Protein AF-A0A928FCS1-F1 (afdb_monomer)

Structure (mmCIF, N/CA/C/O backbone):
data_AF-A0A928FCS1-F1
#
_entry.id   AF-A0A928FCS1-F1
#
loop_
_atom_site.group_PDB
_atom_site.id
_atom_site.type_symbol
_atom_site.label_atom_id
_atom_site.label_alt_id
_atom_site.label_comp_id
_atom_site.label_asym_id
_atom_site.label_entity_id
_atom_site.label_seq_id
_atom_site.pdbx_PDB_ins_code
_atom_site.Cartn_x
_atom_site.Cartn_y
_atom_site.Cartn_z
_atom_site.occupancy
_atom_site.B_iso_or_equiv
_atom_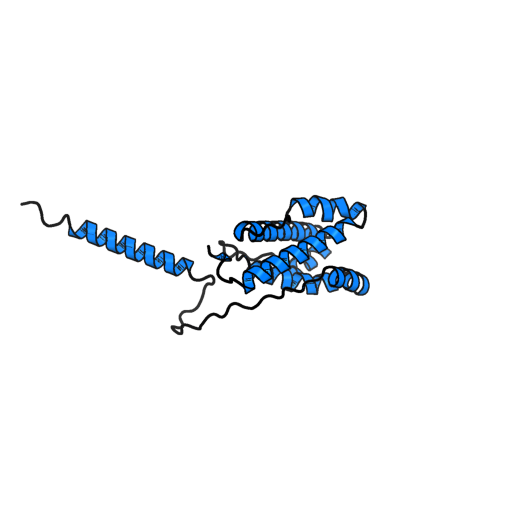site.auth_seq_id
_atom_site.auth_comp_id
_atom_site.auth_asym_id
_atom_site.auth_atom_id
_atom_site.pdbx_PDB_model_num
ATOM 1 N N . MET A 1 1 ? -21.387 24.344 64.680 1.00 37.44 1 MET A N 1
ATOM 2 C CA . MET A 1 1 ? -21.816 24.768 63.330 1.00 37.44 1 MET A CA 1
ATOM 3 C C . MET A 1 1 ? -20.944 24.053 62.311 1.00 37.44 1 MET A C 1
ATOM 5 O O . MET A 1 1 ? -19.830 24.485 62.070 1.00 37.44 1 MET A O 1
ATOM 9 N N . GLY A 1 2 ? -21.383 22.916 61.787 1.00 43.28 2 GLY A N 1
ATOM 10 C CA . GLY A 1 2 ? -20.610 22.167 60.799 1.00 43.28 2 GLY A CA 1
ATOM 11 C C . GLY A 1 2 ? -21.437 20.994 60.310 1.00 43.28 2 GLY A C 1
ATOM 12 O O . GLY A 1 2 ? -21.792 20.142 61.113 1.00 43.28 2 GLY A O 1
ATOM 13 N N . GLY A 1 3 ? -21.797 20.994 59.028 1.00 44.12 3 GLY A N 1
ATOM 14 C CA . GLY A 1 3 ? -22.526 19.875 58.428 1.00 44.12 3 GLY A CA 1
ATOM 15 C C . GLY A 1 3 ? -23.643 20.267 57.467 1.00 44.12 3 GLY A C 1
ATOM 16 O O . GLY A 1 3 ? -24.747 19.766 57.614 1.00 44.12 3 GLY A O 1
ATOM 17 N N . LEU A 1 4 ? -23.387 21.151 56.494 1.00 41.97 4 LEU A N 1
ATOM 18 C CA . LEU A 1 4 ? -24.344 21.351 55.391 1.00 41.97 4 LEU A CA 1
ATOM 19 C C . LEU A 1 4 ? -23.734 21.638 54.006 1.00 41.97 4 LEU A C 1
ATOM 21 O O . LEU A 1 4 ? -24.484 21.795 53.052 1.00 41.97 4 LEU A O 1
ATOM 25 N N . TYR A 1 5 ? -22.402 21.630 53.846 1.00 45.56 5 TYR A N 1
ATOM 26 C CA . TYR A 1 5 ? -21.758 21.954 52.558 1.00 45.56 5 TYR A CA 1
ATOM 27 C C . TYR A 1 5 ? -20.998 20.793 51.884 1.00 45.56 5 TYR A C 1
ATOM 29 O O . TYR A 1 5 ? -20.615 20.923 50.725 1.00 45.56 5 TYR A O 1
ATOM 37 N N . SER A 1 6 ? -20.815 1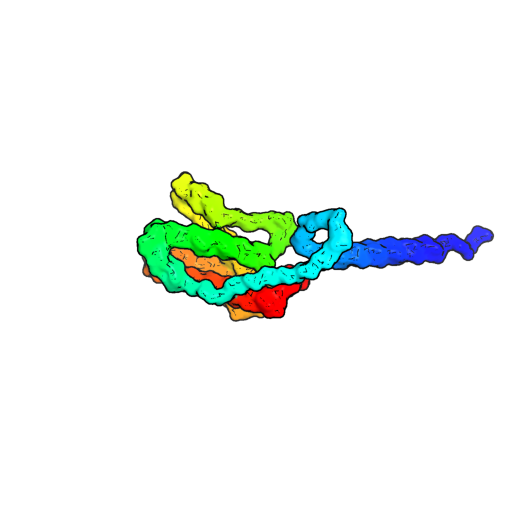9.639 52.543 1.00 48.81 6 SER A N 1
ATOM 38 C CA . SER A 1 6 ? -20.010 18.537 51.972 1.00 48.81 6 SER A CA 1
ATOM 39 C C . SER A 1 6 ? -20.723 17.692 50.909 1.00 48.81 6 SER A C 1
ATOM 41 O O . SER A 1 6 ? -20.045 17.062 50.107 1.00 48.81 6 SER A O 1
ATOM 43 N N . GLY A 1 7 ? -22.061 17.671 50.863 1.00 53.16 7 GLY A N 1
ATOM 44 C CA . GLY A 1 7 ? -22.805 16.858 49.884 1.00 53.16 7 GLY A CA 1
ATOM 45 C C . GLY A 1 7 ? -22.861 17.470 48.479 1.00 53.16 7 GLY A C 1
ATOM 46 O O . GLY A 1 7 ? -22.751 16.760 47.487 1.00 53.16 7 GLY A O 1
ATOM 47 N N . CYS A 1 8 ? -22.961 18.801 48.389 1.00 51.56 8 CYS A N 1
ATOM 48 C CA . CYS A 1 8 ? -23.145 19.520 47.122 1.00 51.56 8 CYS A CA 1
ATOM 49 C C . CYS A 1 8 ? -21.902 19.454 46.215 1.00 51.56 8 CYS A C 1
ATOM 51 O O . CYS A 1 8 ? -22.010 19.329 44.996 1.00 51.56 8 CYS A O 1
ATOM 53 N N . LEU A 1 9 ? -20.703 19.480 46.806 1.00 52.44 9 LEU A N 1
ATOM 54 C CA . LEU A 1 9 ? -19.446 19.431 46.053 1.00 52.44 9 LEU A CA 1
ATOM 55 C C . LEU A 1 9 ? -19.194 18.059 45.415 1.00 52.44 9 LEU A C 1
ATOM 57 O O . LEU A 1 9 ? -18.705 17.995 44.289 1.00 52.44 9 LEU A O 1
ATOM 61 N N . ILE A 1 10 ? -19.575 16.974 46.097 1.00 58.22 10 ILE A N 1
ATOM 62 C CA . ILE A 1 10 ? -19.431 15.605 45.579 1.00 58.22 10 ILE A CA 1
ATOM 63 C C . ILE A 1 10 ? -20.396 15.388 44.404 1.00 58.22 10 ILE A C 1
ATOM 65 O O . ILE A 1 10 ? -20.003 14.843 43.375 1.00 58.22 10 ILE A O 1
ATOM 69 N N . ASP A 1 11 ? -21.626 15.893 44.517 1.00 62.75 11 ASP A N 1
ATOM 70 C CA . ASP A 1 11 ? -22.652 15.781 43.472 1.00 62.75 11 ASP A CA 1
ATOM 71 C C . ASP A 1 11 ? -22.301 16.616 42.224 1.00 62.75 11 ASP A C 1
ATOM 73 O O . ASP A 1 11 ? -22.492 16.204 41.077 1.00 62.75 11 ASP A O 1
ATOM 77 N N . THR A 1 12 ? -21.682 17.781 42.436 1.00 66.69 12 THR A N 1
ATOM 78 C CA . THR A 1 12 ? -21.196 18.636 41.343 1.00 66.69 12 THR A CA 1
ATOM 79 C C . THR A 1 12 ? -20.001 17.999 40.629 1.00 66.69 12 THR A C 1
ATOM 81 O O . THR A 1 12 ? -19.950 17.999 39.399 1.00 66.69 12 THR A O 1
ATOM 84 N N . ALA A 1 13 ? -19.066 17.396 41.370 1.00 71.94 13 ALA A N 1
ATOM 85 C CA . ALA A 1 13 ? -17.927 16.681 40.795 1.00 71.94 13 ALA A CA 1
ATOM 86 C C . ALA A 1 13 ? -18.366 15.443 39.994 1.00 71.94 13 ALA A C 1
ATOM 88 O O . ALA A 1 13 ? -17.878 15.230 38.884 1.00 71.94 13 ALA A O 1
ATOM 89 N N . ALA A 1 14 ? -19.337 14.676 40.501 1.00 73.62 14 ALA A N 1
ATOM 90 C CA . ALA A 1 14 ? -19.916 13.538 39.790 1.00 73.62 14 ALA A CA 1
ATOM 91 C C . ALA A 1 14 ? -20.640 13.971 38.506 1.00 73.62 14 ALA A C 1
ATOM 93 O O . ALA A 1 14 ? -20.490 13.324 37.471 1.00 73.62 14 ALA A O 1
ATOM 94 N N . ARG A 1 15 ? -21.361 15.102 38.529 1.00 73.88 15 ARG A N 1
ATOM 95 C CA . ARG A 1 15 ? -21.977 15.690 37.328 1.00 73.88 15 ARG A CA 1
ATOM 96 C C . ARG A 1 15 ? -20.950 16.150 36.300 1.00 73.88 15 ARG A C 1
ATOM 98 O O . ARG A 1 15 ? -21.145 15.881 35.122 1.00 73.88 15 ARG A O 1
ATOM 105 N N . ILE A 1 16 ? -19.867 16.808 36.714 1.00 73.44 16 ILE A N 1
ATOM 106 C CA . ILE A 1 16 ? -18.797 17.243 35.798 1.00 73.44 16 ILE A CA 1
ATOM 107 C C . ILE A 1 16 ? -18.088 16.030 35.194 1.00 73.44 16 ILE A C 1
ATOM 109 O O . ILE A 1 16 ? -17.853 16.005 33.989 1.00 73.44 16 ILE A O 1
ATOM 113 N N . TRP A 1 17 ? -17.808 15.002 35.998 1.00 72.94 17 TRP A N 1
ATOM 114 C CA . TRP A 1 17 ? -17.227 13.754 35.509 1.00 72.94 17 TRP A CA 1
ATOM 115 C C . TRP A 1 17 ? -18.172 13.037 34.541 1.00 72.94 17 TRP A C 1
ATOM 117 O O . TRP A 1 17 ? -17.750 12.665 33.456 1.00 72.94 17 TRP A O 1
ATOM 127 N N . TYR A 1 18 ? -19.463 12.928 34.862 1.00 72.31 18 TYR A N 1
ATOM 128 C CA . TYR A 1 18 ? -20.463 12.316 33.983 1.00 72.31 18 TYR A CA 1
ATOM 129 C C . TYR A 1 18 ? -20.644 13.092 32.669 1.00 72.31 18 TYR A C 1
ATOM 131 O O . TYR A 1 18 ? -20.703 12.487 31.602 1.00 72.31 18 TYR A O 1
ATOM 139 N N . ILE A 1 19 ? -20.679 14.429 32.715 1.00 70.50 19 ILE A N 1
ATOM 140 C CA . ILE A 1 19 ? -20.714 15.284 31.517 1.00 70.50 19 ILE A CA 1
ATOM 141 C C . ILE A 1 19 ? -19.431 15.106 30.701 1.00 70.50 19 ILE A C 1
ATOM 143 O O . ILE A 1 19 ? -19.515 14.965 29.485 1.00 70.50 19 ILE A O 1
ATOM 147 N N . GLY A 1 20 ? -18.267 15.056 31.352 1.00 66.88 20 GLY A N 1
ATOM 148 C CA . GLY A 1 20 ? -16.977 14.814 30.708 1.00 66.88 20 GLY A CA 1
ATOM 149 C C . GLY A 1 20 ? -16.894 13.440 30.043 1.00 66.88 20 GLY A C 1
ATOM 150 O O . GLY A 1 20 ? -16.471 13.350 28.897 1.00 66.88 20 GLY A O 1
ATOM 151 N N . VAL A 1 21 ? -17.376 12.385 30.706 1.00 70.19 21 VAL A N 1
ATOM 152 C CA . VAL A 1 21 ? -17.461 11.020 30.157 1.00 70.19 21 VAL A CA 1
ATOM 153 C C . VAL A 1 21 ? -18.401 10.981 28.956 1.00 70.19 21 VAL A C 1
ATOM 155 O O . VAL A 1 21 ? -18.031 10.458 27.909 1.00 70.19 21 VAL A O 1
ATOM 158 N N . LYS A 1 22 ? -19.580 11.603 29.055 1.00 60.50 22 LYS A N 1
ATOM 159 C CA . LYS A 1 22 ? -20.550 11.636 27.953 1.00 60.50 22 LYS A CA 1
ATOM 160 C C . LYS A 1 22 ? -20.063 12.479 26.769 1.00 60.50 22 LYS A C 1
ATOM 162 O O . LYS A 1 22 ? -20.375 12.173 25.622 1.00 60.50 22 LYS A O 1
ATOM 167 N N . HIS A 1 23 ? -19.308 13.545 27.036 1.00 54.84 23 HIS A N 1
ATOM 168 C CA . HIS A 1 23 ? -18.667 14.358 26.003 1.00 54.84 23 HIS A CA 1
ATOM 169 C C . HIS A 1 23 ? -17.549 13.576 25.306 1.00 54.84 23 HIS A C 1
ATOM 171 O O . HIS A 1 23 ? -17.498 13.545 24.082 1.00 54.84 23 HIS A O 1
ATOM 177 N N . TYR A 1 24 ? -16.736 12.855 26.079 1.00 51.47 24 TYR A N 1
ATOM 178 C CA . TYR A 1 24 ? -15.671 11.993 25.575 1.00 51.47 24 TYR A CA 1
ATOM 179 C C . TYR A 1 24 ? -16.197 10.817 24.734 1.00 51.47 24 TYR A C 1
ATOM 181 O O . TYR A 1 24 ? -15.630 10.489 23.694 1.00 51.47 24 TYR A O 1
ATOM 189 N N . GLU A 1 25 ? -17.316 10.203 25.124 1.00 55.41 25 GLU A N 1
ATOM 190 C CA . GLU A 1 25 ? -18.000 9.197 24.296 1.00 55.41 25 GLU A CA 1
ATOM 191 C C . GLU A 1 25 ? -18.518 9.787 22.978 1.00 55.41 25 GLU A C 1
ATOM 193 O O . GLU A 1 25 ? -18.440 9.134 21.938 1.00 55.41 25 GLU A O 1
ATOM 198 N N . LYS A 1 26 ? -18.999 11.036 22.996 1.00 48.06 26 LYS A N 1
ATOM 199 C CA . LYS A 1 26 ? -19.482 11.732 21.797 1.00 48.06 26 LYS A CA 1
ATOM 200 C C . LYS A 1 26 ? -18.345 12.074 20.827 1.00 48.06 26 LYS A C 1
ATOM 202 O O . LYS A 1 26 ? -18.536 11.960 19.621 1.00 48.06 26 LYS A O 1
ATOM 207 N N . GLU A 1 27 ? -17.171 12.446 21.337 1.00 48.09 27 GLU A N 1
ATOM 208 C CA . GLU A 1 27 ? -15.966 12.660 20.522 1.00 48.09 27 GLU A CA 1
ATOM 209 C C . GLU A 1 27 ? -15.459 11.361 19.884 1.00 48.09 27 GLU A C 1
ATOM 211 O O . GLU A 1 27 ? -15.059 11.363 18.723 1.00 48.09 27 GLU A O 1
ATOM 216 N N . LYS A 1 28 ? -15.533 10.229 20.594 1.00 46.81 28 LYS A N 1
ATOM 217 C CA . LYS A 1 28 ? -15.167 8.918 20.033 1.00 46.81 28 LYS A CA 1
ATOM 218 C C . LYS A 1 28 ? -16.088 8.443 18.909 1.00 46.81 28 LYS A C 1
ATOM 220 O O . LYS A 1 28 ? -15.671 7.615 18.107 1.00 46.81 28 LYS A O 1
ATOM 225 N N . ALA A 1 29 ? -17.320 8.944 18.847 1.00 49.94 29 ALA A N 1
ATOM 226 C CA . ALA A 1 29 ? -18.313 8.496 17.876 1.00 49.94 29 ALA A CA 1
ATOM 227 C C . ALA A 1 29 ? -18.110 9.061 16.457 1.00 49.94 29 ALA A C 1
ATOM 229 O O . ALA A 1 29 ? -18.869 8.693 15.562 1.00 49.94 29 ALA A O 1
ATOM 230 N N . MET A 1 30 ? -17.145 9.965 16.224 1.00 50.19 30 MET A N 1
ATOM 231 C CA . MET A 1 30 ? -17.043 10.680 14.944 1.00 50.19 30 MET A CA 1
ATOM 232 C C . MET A 1 30 ? -15.609 10.690 14.387 1.00 50.19 30 MET A C 1
ATOM 234 O O . MET A 1 30 ? -14.702 11.166 15.066 1.00 50.19 30 MET A O 1
ATOM 238 N N . PRO A 1 31 ? -15.366 10.224 13.146 1.00 53.75 31 PRO A N 1
ATOM 239 C CA . PRO A 1 31 ? -14.006 9.948 12.668 1.00 53.75 31 PRO A CA 1
ATOM 240 C C . PRO A 1 31 ? -13.296 11.135 12.015 1.00 53.75 31 PRO A C 1
ATOM 242 O O . PRO A 1 31 ? -12.166 10.988 11.549 1.00 53.75 31 PRO A O 1
ATOM 245 N N . TYR A 1 32 ? -13.961 12.283 11.880 1.00 49.00 32 TYR A N 1
ATOM 246 C CA . TYR A 1 32 ? -13.492 13.372 11.025 1.00 49.00 32 TYR A CA 1
ATOM 247 C C . TYR A 1 32 ? -13.712 14.732 11.696 1.00 49.00 32 TYR A C 1
ATOM 249 O O . TYR A 1 32 ? -14.762 14.940 12.307 1.00 49.00 32 TYR A O 1
ATOM 257 N N . PRO A 1 33 ? -12.773 15.684 11.559 1.00 41.00 33 PRO A N 1
ATOM 258 C CA . PRO A 1 33 ? -13.003 17.057 11.978 1.00 41.00 33 PRO A CA 1
ATOM 259 C C . PRO A 1 33 ? -13.825 17.823 10.915 1.00 41.00 33 PRO A C 1
ATOM 261 O O . PRO A 1 33 ? -13.576 17.651 9.723 1.00 41.00 33 PRO A O 1
ATOM 264 N N . TYR A 1 34 ? -14.700 18.730 11.389 1.00 44.19 34 TYR A N 1
ATOM 265 C CA . TYR A 1 34 ? -15.557 19.739 10.704 1.00 44.19 34 TYR A CA 1
ATOM 266 C C . TYR A 1 34 ? -16.992 19.291 10.351 1.00 44.19 34 TYR A C 1
ATOM 268 O O . TYR A 1 34 ? -17.168 18.211 9.808 1.00 44.19 34 TYR A O 1
ATOM 276 N N . SER A 1 35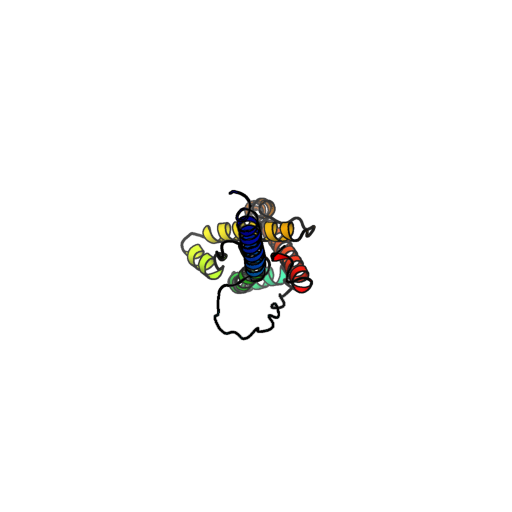 ? -18.066 20.042 10.662 1.00 41.62 35 SER A N 1
ATOM 277 C CA . SER A 1 35 ? -18.322 21.494 10.497 1.00 41.62 35 SER A CA 1
ATOM 278 C C . SER A 1 35 ? -19.439 22.023 11.455 1.00 41.62 35 SER A C 1
ATOM 280 O O . SER A 1 35 ? -20.251 21.247 11.944 1.00 41.62 35 SER A O 1
ATOM 282 N N . LEU A 1 36 ? -19.461 23.331 11.786 1.00 54.22 36 LEU A N 1
ATOM 283 C CA . LEU A 1 36 ? -20.481 23.996 12.644 1.00 54.22 36 LEU A CA 1
ATOM 284 C C . LEU A 1 36 ? -21.765 24.346 11.859 1.00 54.22 36 LEU A C 1
ATOM 286 O O . LEU A 1 36 ? -22.247 25.477 11.885 1.00 54.22 36 LEU A O 1
ATOM 290 N N . ASP A 1 37 ? -22.283 23.403 11.092 1.00 52.12 37 ASP A N 1
ATOM 291 C CA . ASP A 1 37 ? -23.606 23.443 10.481 1.00 52.12 37 ASP A CA 1
ATOM 292 C C . ASP A 1 37 ? -24.465 22.411 11.215 1.00 52.12 37 ASP A C 1
ATOM 294 O O . ASP A 1 37 ? -24.235 21.212 11.115 1.00 52.12 37 ASP A O 1
ATOM 298 N N . ASP A 1 38 ? -25.445 22.882 11.991 1.00 57.00 38 ASP A N 1
ATOM 299 C CA . ASP A 1 38 ? -26.316 22.083 12.873 1.00 57.00 38 ASP A CA 1
ATOM 300 C C . ASP A 1 38 ? -27.246 21.080 12.131 1.00 57.00 38 ASP A C 1
ATOM 302 O O . ASP A 1 38 ? -28.218 20.576 12.697 1.00 57.00 38 ASP A O 1
ATOM 306 N N . GLU A 1 39 ? -26.969 20.754 10.864 1.00 54.72 39 GLU A N 1
ATOM 307 C CA . GLU A 1 39 ? -27.660 19.710 10.105 1.00 54.72 39 GLU A CA 1
ATOM 308 C C . GLU A 1 39 ? -26.988 18.347 10.315 1.00 54.72 39 GLU A C 1
ATOM 310 O O . GLU A 1 39 ? -25.914 18.057 9.785 1.00 54.72 39 GLU A O 1
ATOM 315 N N . ILE A 1 40 ? -27.666 17.455 11.038 1.00 53.78 40 ILE A N 1
ATOM 316 C CA . ILE A 1 40 ? -27.284 16.043 11.158 1.00 53.78 40 ILE A CA 1
ATOM 317 C C . ILE A 1 40 ? -27.494 15.368 9.792 1.00 53.78 40 ILE A C 1
ATOM 319 O O . ILE A 1 40 ? -28.565 14.834 9.507 1.00 53.78 40 ILE A O 1
ATOM 323 N N . LYS A 1 41 ? -26.486 15.402 8.914 1.00 49.56 41 LYS A N 1
ATOM 324 C CA . LYS A 1 41 ? -26.493 14.618 7.671 1.00 49.56 41 LYS A CA 1
ATOM 325 C C . LYS A 1 41 ? -26.284 13.150 8.023 1.00 49.56 41 LYS A C 1
ATOM 327 O O . LYS A 1 41 ? -25.291 12.794 8.654 1.00 49.56 41 LYS A O 1
ATOM 332 N N . GLU A 1 42 ? -27.219 12.298 7.611 1.00 56.22 42 GLU A N 1
ATOM 333 C CA . GLU A 1 42 ? -27.095 10.849 7.757 1.00 56.22 42 GLU A CA 1
ATOM 334 C C . GLU A 1 42 ? -25.852 10.372 6.989 1.00 56.22 42 GLU A C 1
ATOM 336 O O . GLU A 1 42 ? -25.808 10.376 5.756 1.00 56.22 42 GLU A O 1
ATOM 341 N N . TYR A 1 43 ? -24.794 10.026 7.723 1.00 58.25 43 TYR A N 1
ATOM 342 C CA . TYR A 1 43 ? -23.546 9.560 7.136 1.00 58.25 43 TYR A CA 1
ATOM 343 C C . TYR A 1 43 ? -23.733 8.130 6.632 1.00 58.25 43 TYR A C 1
ATOM 345 O O . TYR A 1 43 ? -23.731 7.175 7.409 1.00 58.25 43 TYR A O 1
ATOM 353 N N . LYS A 1 44 ? -23.876 7.976 5.314 1.00 64.56 44 LYS A N 1
ATOM 354 C CA . LYS A 1 44 ? -23.790 6.666 4.672 1.00 64.56 44 LYS A CA 1
ATOM 355 C C . LYS A 1 44 ? -22.316 6.357 4.386 1.00 64.56 44 LYS A C 1
ATOM 357 O O . LYS A 1 44 ? -21.725 7.047 3.550 1.00 64.56 44 LYS A O 1
ATOM 362 N N . PRO A 1 45 ? -21.707 5.354 5.042 1.00 72.12 45 PRO A N 1
ATOM 363 C CA . PRO A 1 45 ? -20.320 5.003 4.774 1.00 72.12 45 PRO A CA 1
ATOM 364 C C . PRO A 1 45 ? -20.153 4.587 3.302 1.00 72.12 45 PRO A C 1
ATOM 366 O O . PRO A 1 45 ? -21.041 3.938 2.734 1.00 72.12 45 PRO A O 1
ATOM 369 N N . PRO A 1 46 ? -19.050 4.986 2.645 1.00 77.00 46 PRO A N 1
ATOM 370 C CA . PRO A 1 46 ? -18.823 4.670 1.242 1.00 77.00 46 PRO A CA 1
ATOM 371 C C . PRO A 1 46 ? -18.592 3.168 1.063 1.00 77.00 46 PRO A C 1
ATOM 373 O O . PRO A 1 46 ? -17.710 2.600 1.695 1.00 77.00 46 PRO A O 1
ATOM 376 N N . VAL A 1 47 ? -19.333 2.528 0.156 1.00 83.69 47 VAL A N 1
ATOM 377 C CA . VAL A 1 47 ? -19.124 1.107 -0.162 1.00 83.69 47 VAL A CA 1
ATOM 378 C C . VAL A 1 47 ? -17.789 0.937 -0.887 1.00 83.69 47 VAL A C 1
ATOM 380 O O . VAL A 1 47 ? -17.542 1.573 -1.916 1.00 83.69 47 VAL A O 1
ATOM 383 N N . LEU A 1 48 ? -16.924 0.078 -0.353 1.00 86.94 48 LEU A N 1
ATOM 384 C CA . LEU A 1 48 ? -15.604 -0.206 -0.903 1.00 86.94 48 LEU A CA 1
ATOM 385 C C . LEU A 1 48 ? -15.661 -1.346 -1.916 1.00 86.94 48 LEU A C 1
ATOM 387 O O . LEU A 1 48 ? -16.452 -2.281 -1.807 1.00 86.94 48 LEU A O 1
ATOM 391 N N . LYS A 1 49 ? -14.778 -1.288 -2.910 1.00 87.50 49 LYS A N 1
ATOM 392 C CA . LYS A 1 49 ? -14.636 -2.344 -3.915 1.00 87.50 49 LYS A CA 1
ATOM 393 C C . LYS A 1 49 ? -14.057 -3.617 -3.278 1.00 87.50 49 LYS A C 1
ATOM 395 O O . LYS A 1 49 ? -13.183 -3.507 -2.425 1.00 87.50 49 LYS A O 1
ATOM 400 N N . THR A 1 50 ? -14.485 -4.808 -3.701 1.00 89.69 50 THR A N 1
ATOM 401 C CA . THR A 1 50 ? -14.030 -6.106 -3.140 1.00 89.69 50 THR A CA 1
ATOM 402 C C . THR A 1 50 ? -13.518 -7.100 -4.191 1.00 89.69 50 THR A C 1
ATOM 404 O O . THR A 1 50 ? -13.045 -8.174 -3.845 1.00 89.69 50 THR A O 1
ATOM 407 N N . ASP A 1 51 ? -13.541 -6.762 -5.480 1.00 89.69 51 ASP A N 1
ATOM 408 C CA . ASP A 1 51 ? -13.126 -7.628 -6.596 1.00 89.69 51 ASP A CA 1
ATOM 409 C C . ASP A 1 51 ? -11.706 -7.307 -7.107 1.00 89.69 51 ASP A C 1
ATOM 411 O O . ASP A 1 51 ? -11.419 -7.378 -8.311 1.00 89.69 51 ASP A O 1
ATOM 415 N N . ARG A 1 52 ? -10.780 -6.917 -6.217 1.00 86.94 52 ARG A N 1
ATOM 416 C CA . ARG A 1 52 ? -9.398 -6.620 -6.635 1.00 86.94 52 ARG A CA 1
ATOM 417 C C . ARG A 1 52 ? -8.685 -7.917 -6.989 1.00 86.94 52 ARG A C 1
ATOM 419 O O . ARG A 1 52 ? -8.430 -8.758 -6.135 1.00 86.94 52 ARG A O 1
ATOM 426 N N . SER A 1 53 ? -8.337 -8.073 -8.259 1.00 89.38 53 SER A N 1
ATOM 427 C CA . SER A 1 53 ? -7.646 -9.260 -8.760 1.00 89.38 53 SER A CA 1
ATOM 428 C C . SER A 1 53 ? -6.175 -8.965 -9.046 1.00 89.38 53 SER A C 1
ATOM 430 O O . SER A 1 53 ? -5.880 -8.057 -9.829 1.00 89.38 53 SER A O 1
ATOM 432 N N . MET A 1 54 ? -5.276 -9.799 -8.520 1.00 89.00 54 MET A N 1
ATOM 433 C CA . MET A 1 54 ? -3.836 -9.733 -8.805 1.00 89.00 54 MET A CA 1
ATOM 434 C C . MET A 1 54 ? -3.531 -9.876 -10.305 1.00 89.00 54 MET A C 1
ATOM 436 O O . MET A 1 54 ? -2.695 -9.151 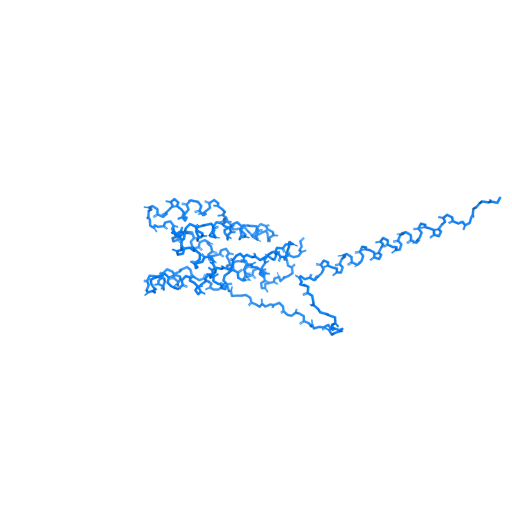-10.829 1.00 89.00 54 MET A O 1
ATOM 440 N N . TRP A 1 55 ? -4.252 -10.739 -11.028 1.00 87.62 55 TRP A N 1
ATOM 441 C CA . TRP A 1 55 ? -4.004 -10.966 -12.457 1.00 87.62 55 TRP A CA 1
ATOM 442 C C . TRP A 1 55 ? -4.197 -9.717 -13.321 1.00 87.62 55 TRP A C 1
ATOM 444 O O . TRP A 1 55 ? -3.402 -9.479 -14.227 1.00 87.62 55 TRP A O 1
ATOM 454 N N . LYS A 1 56 ? -5.208 -8.887 -13.014 1.00 88.94 56 LYS A N 1
ATOM 455 C CA . LYS A 1 56 ? -5.388 -7.593 -13.691 1.00 88.94 56 LYS A CA 1
ATOM 456 C C . LYS A 1 56 ? -4.195 -6.677 -13.431 1.00 88.94 56 LYS A C 1
ATOM 458 O O . LYS A 1 56 ? -3.759 -6.025 -14.363 1.00 88.94 56 LYS A O 1
ATOM 463 N N . LEU A 1 57 ? -3.659 -6.656 -12.205 1.00 89.62 57 LEU A N 1
ATOM 464 C CA . LEU A 1 57 ? -2.427 -5.923 -11.909 1.00 89.62 57 LEU A CA 1
ATOM 465 C C . LEU A 1 57 ? -1.290 -6.435 -12.793 1.00 89.62 57 LEU A C 1
ATOM 467 O O . LEU A 1 57 ? -0.809 -5.677 -13.614 1.00 89.62 57 LEU A O 1
ATOM 471 N N . MET A 1 58 ? -0.949 -7.721 -12.739 1.00 89.44 58 MET A N 1
ATOM 472 C CA . MET A 1 58 ? 0.206 -8.264 -13.469 1.00 89.44 58 MET A CA 1
ATOM 473 C C . MET A 1 58 ? 0.148 -8.059 -14.983 1.00 89.44 58 MET A C 1
ATOM 475 O O . MET A 1 58 ? 1.107 -7.586 -15.589 1.00 89.44 58 MET A O 1
ATOM 479 N N . ILE A 1 59 ? -0.974 -8.421 -15.607 1.00 91.56 59 ILE A N 1
ATOM 480 C CA . ILE A 1 59 ? -1.096 -8.383 -17.067 1.00 91.56 59 ILE A CA 1
ATOM 481 C C . ILE A 1 59 ? -1.057 -6.936 -17.557 1.00 91.56 59 ILE A C 1
ATOM 483 O O . ILE A 1 59 ? -0.318 -6.625 -18.489 1.00 91.56 59 ILE A O 1
ATOM 487 N N . LEU A 1 60 ? -1.824 -6.038 -16.931 1.00 92.44 60 LEU A N 1
ATOM 488 C CA . LEU A 1 60 ? -1.866 -4.644 -17.366 1.00 92.44 60 LEU A CA 1
ATOM 489 C C . LEU A 1 60 ? -0.558 -3.926 -17.044 1.00 92.44 60 LEU A C 1
ATOM 491 O O . LEU A 1 60 ? -0.150 -3.061 -17.811 1.00 92.44 60 LEU A O 1
ATOM 495 N N . ASP A 1 61 ? 0.123 -4.287 -15.962 1.00 90.62 61 ASP A N 1
ATOM 496 C CA . ASP A 1 61 ? 1.398 -3.680 -15.592 1.00 90.62 61 ASP A CA 1
ATOM 497 C C . ASP A 1 61 ? 2.510 -4.039 -16.587 1.00 90.62 61 ASP A C 1
ATOM 499 O O . ASP A 1 61 ? 3.258 -3.161 -17.011 1.00 90.62 61 ASP A O 1
ATOM 503 N N . ILE A 1 62 ? 2.550 -5.281 -17.085 1.00 90.12 62 ILE A N 1
ATOM 504 C CA . ILE A 1 62 ? 3.452 -5.663 -18.186 1.00 90.12 62 ILE A CA 1
ATOM 505 C C . ILE A 1 62 ? 3.090 -4.904 -19.472 1.00 90.12 62 ILE A C 1
ATOM 507 O O . ILE A 1 62 ? 3.970 -4.337 -20.119 1.00 90.12 62 ILE A O 1
ATOM 511 N N . LEU A 1 63 ? 1.802 -4.851 -19.834 1.00 92.94 63 LEU A N 1
ATOM 512 C CA . LEU A 1 63 ? 1.341 -4.193 -21.065 1.00 92.94 63 LEU A CA 1
ATOM 513 C C . LEU A 1 63 ? 1.564 -2.675 -21.065 1.00 92.94 63 LEU A C 1
ATOM 515 O O . LEU A 1 63 ? 1.780 -2.084 -22.119 1.00 92.94 63 LEU A O 1
ATOM 519 N N . THR A 1 64 ? 1.503 -2.042 -19.896 1.00 94.12 64 THR A N 1
ATOM 520 C CA . THR A 1 64 ? 1.640 -0.586 -19.734 1.00 94.12 64 THR A CA 1
ATOM 521 C C . THR A 1 64 ? 3.015 -0.165 -19.220 1.00 94.12 64 THR A C 1
ATOM 523 O O . THR A 1 64 ? 3.196 1.003 -18.883 1.00 94.12 64 THR A O 1
ATOM 526 N N . LEU A 1 65 ? 3.982 -1.091 -19.161 1.00 89.25 65 LEU A N 1
ATOM 527 C CA . LEU A 1 65 ? 5.339 -0.852 -18.658 1.00 89.25 65 LEU A CA 1
ATOM 528 C C . LEU A 1 65 ? 5.341 -0.202 -17.262 1.00 89.25 65 LEU A C 1
ATOM 530 O O . LEU A 1 65 ? 5.902 0.871 -17.058 1.00 89.25 65 LEU A O 1
ATOM 534 N N . HIS A 1 66 ? 4.698 -0.862 -16.301 1.00 84.06 66 HIS A N 1
ATOM 535 C CA . HIS A 1 66 ? 4.545 -0.436 -14.906 1.00 84.06 66 HIS A CA 1
ATOM 536 C C . HIS A 1 66 ? 3.661 0.797 -14.656 1.00 84.06 66 HIS A C 1
ATOM 538 O O . HIS A 1 66 ? 3.509 1.222 -13.509 1.00 84.06 66 HIS A O 1
ATOM 544 N N . LEU A 1 67 ? 3.037 1.393 -15.678 1.00 89.88 67 LEU A N 1
ATOM 545 C CA . LEU A 1 67 ? 2.187 2.573 -15.478 1.00 89.88 67 LEU A CA 1
ATOM 546 C C . LEU A 1 67 ? 0.852 2.228 -14.793 1.00 89.88 67 LEU A C 1
ATOM 548 O O . LEU A 1 67 ? 0.313 3.035 -14.032 1.00 89.88 67 LEU A O 1
ATOM 552 N N . TYR A 1 68 ? 0.312 1.031 -15.035 1.00 91.25 68 TYR A N 1
ATOM 553 C CA . TYR A 1 68 ? -0.950 0.595 -14.435 1.00 91.25 68 TYR A CA 1
ATOM 554 C C . TYR A 1 68 ? -0.878 0.487 -12.906 1.00 91.25 68 TYR A C 1
ATOM 556 O O . TYR A 1 68 ? -1.867 0.801 -12.235 1.00 91.25 68 TYR A O 1
ATOM 564 N N . SER A 1 69 ? 0.281 0.128 -12.341 1.00 87.31 69 SER A N 1
ATOM 565 C CA . SER A 1 69 ? 0.509 0.110 -10.889 1.00 87.31 69 SER A CA 1
ATOM 566 C C . SER A 1 69 ? 0.064 1.409 -10.198 1.00 87.31 69 SER A C 1
ATOM 568 O O . SER A 1 69 ? -0.573 1.357 -9.146 1.00 87.31 69 SER A O 1
ATOM 570 N N . ILE A 1 70 ? 0.268 2.570 -10.830 1.00 90.50 70 ILE A N 1
ATOM 571 C CA . ILE A 1 70 ? -0.141 3.882 -10.305 1.00 90.50 70 ILE A CA 1
ATOM 572 C C . ILE A 1 70 ? -1.658 3.961 -10.131 1.00 90.50 70 ILE A C 1
ATOM 574 O O . ILE A 1 70 ? -2.152 4.285 -9.050 1.00 90.50 70 ILE A O 1
ATOM 578 N N . PHE A 1 71 ? -2.410 3.614 -11.172 1.00 90.38 71 PHE A N 1
ATOM 579 C CA . PHE A 1 71 ? -3.873 3.643 -11.139 1.00 90.38 71 PHE A CA 1
ATOM 580 C C . PHE A 1 71 ? -4.459 2.603 -10.185 1.00 90.38 71 PHE A C 1
ATOM 582 O O . PHE A 1 71 ? -5.547 2.807 -9.649 1.00 90.38 71 PHE A O 1
ATOM 589 N N . PHE A 1 72 ? -3.745 1.502 -9.954 1.00 91.19 72 PHE A N 1
ATOM 590 C CA . PHE A 1 72 ? -4.156 0.467 -9.017 1.00 91.19 72 PHE A CA 1
ATOM 591 C C . PHE A 1 72 ? -3.909 0.867 -7.554 1.00 91.19 72 PHE A C 1
ATOM 593 O O . PHE A 1 72 ? -4.806 0.726 -6.721 1.00 91.19 72 PHE A O 1
ATOM 600 N N . PHE A 1 73 ? -2.720 1.383 -7.224 1.00 91.19 73 PHE A N 1
ATOM 601 C CA . PHE A 1 73 ? -2.318 1.634 -5.835 1.00 91.19 73 PHE A CA 1
ATOM 602 C C . PHE A 1 73 ? -2.800 2.972 -5.260 1.00 91.19 73 PHE A C 1
ATOM 604 O O . PHE A 1 73 ? -2.939 3.083 -4.040 1.00 91.19 73 PHE A O 1
ATOM 611 N N . ILE A 1 74 ? -3.126 3.968 -6.091 1.00 90.19 74 ILE A N 1
ATOM 612 C CA . ILE A 1 74 ? -3.755 5.214 -5.617 1.00 90.19 74 ILE A CA 1
ATOM 613 C C . ILE A 1 74 ? -5.065 4.930 -4.855 1.00 90.19 74 ILE A C 1
ATOM 615 O O . ILE A 1 74 ? -5.124 5.242 -3.662 1.00 90.19 74 ILE A O 1
ATOM 619 N N . PRO A 1 75 ? -6.106 4.315 -5.457 1.00 88.31 75 PRO A N 1
ATOM 620 C CA . PRO A 1 75 ? -7.344 4.016 -4.739 1.00 88.31 75 PRO A CA 1
ATOM 621 C C . PRO A 1 75 ? -7.122 3.013 -3.603 1.00 88.31 75 PRO A C 1
ATOM 623 O O . PRO A 1 75 ? -7.741 3.151 -2.555 1.00 88.31 75 PRO A O 1
ATOM 626 N N . PHE A 1 76 ? -6.180 2.077 -3.755 1.00 88.50 76 PHE A N 1
ATOM 627 C CA . PHE A 1 76 ? -5.805 1.129 -2.702 1.00 88.50 76 PHE A CA 1
ATOM 628 C C . PHE A 1 76 ? -5.374 1.835 -1.406 1.00 88.50 76 PHE A C 1
ATOM 630 O O . PHE A 1 76 ? -5.798 1.448 -0.320 1.00 88.50 76 PHE A O 1
ATOM 637 N N . SER A 1 77 ? -4.571 2.898 -1.522 1.00 87.62 77 SER A N 1
ATOM 638 C CA . SER A 1 77 ? -4.113 3.691 -0.375 1.00 87.62 77 SER A CA 1
ATOM 639 C C . SER A 1 77 ?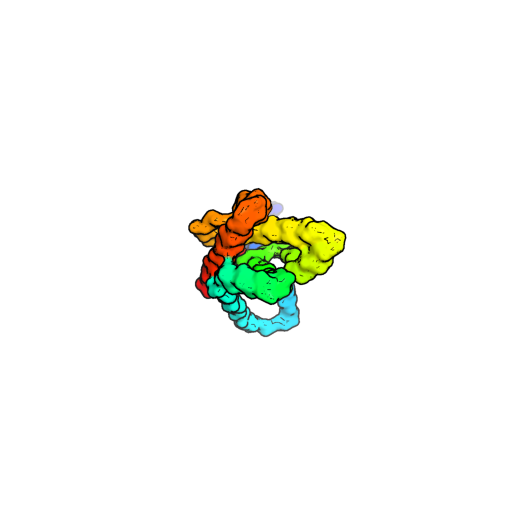 -5.241 4.461 0.3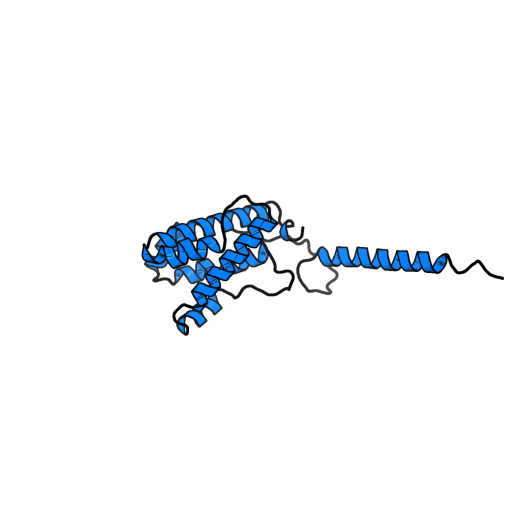20 1.00 87.62 77 SER A C 1
ATOM 641 O O . SER A 1 77 ? -5.263 4.564 1.542 1.00 87.62 77 SER A O 1
ATOM 643 N N . PHE A 1 78 ? -6.223 4.946 -0.441 1.00 87.19 78 PHE A N 1
ATOM 644 C CA . PHE A 1 78 ? -7.392 5.606 0.135 1.00 87.19 78 PHE A CA 1
ATOM 645 C C . PHE A 1 78 ? -8.359 4.621 0.779 1.00 87.19 78 PHE A C 1
ATOM 647 O O . PHE A 1 78 ? -8.993 4.953 1.774 1.00 87.19 78 PHE A O 1
ATOM 654 N N . ASP A 1 79 ? -8.499 3.427 0.212 1.00 88.19 79 ASP A N 1
ATOM 655 C CA . ASP A 1 79 ? -9.403 2.417 0.745 1.00 88.19 79 ASP A CA 1
ATOM 656 C C . ASP A 1 79 ? -8.894 1.879 2.085 1.00 88.19 79 ASP A C 1
ATOM 658 O O . ASP A 1 79 ? -9.683 1.800 3.022 1.00 88.19 79 ASP A O 1
ATOM 662 N N . ILE A 1 80 ? -7.586 1.633 2.242 1.00 87.00 80 ILE A N 1
ATOM 663 C CA . ILE A 1 80 ? -7.029 1.273 3.559 1.00 87.00 80 ILE A CA 1
ATOM 664 C C . ILE A 1 80 ? -7.182 2.408 4.579 1.00 87.00 80 ILE A C 1
ATOM 666 O O . ILE A 1 80 ? -7.508 2.140 5.728 1.00 87.00 80 ILE A O 1
ATOM 670 N N . ASP A 1 81 ? -7.015 3.671 4.166 1.00 85.88 81 ASP A N 1
ATOM 671 C CA . ASP A 1 81 ? -7.214 4.831 5.046 1.00 85.88 81 ASP A CA 1
ATOM 672 C C . ASP A 1 81 ? -8.670 4.964 5.528 1.00 85.88 81 ASP A C 1
ATOM 674 O O . ASP A 1 81 ? -8.901 5.489 6.614 1.00 85.88 81 ASP A O 1
ATOM 678 N N . LYS A 1 82 ? -9.648 4.479 4.750 1.00 82.75 82 LYS A N 1
ATOM 679 C CA . LYS A 1 82 ? -11.061 4.418 5.164 1.00 82.75 82 LYS A CA 1
ATOM 680 C C . LYS A 1 82 ? -11.353 3.220 6.065 1.00 82.75 82 LYS A C 1
ATOM 682 O O . LYS A 1 82 ? -12.156 3.345 6.983 1.00 82.75 82 LYS A O 1
ATOM 687 N N . VAL A 1 83 ? -10.749 2.064 5.778 1.00 83.06 83 VAL A N 1
ATOM 688 C CA . VAL A 1 83 ? -10.948 0.829 6.557 1.00 83.06 83 VAL A CA 1
ATOM 689 C C . VAL A 1 83 ? -10.300 0.932 7.934 1.00 83.06 83 VAL A C 1
ATOM 691 O O . VAL A 1 83 ? -10.871 0.440 8.906 1.00 83.06 83 VAL A O 1
ATOM 694 N N . ASP A 1 84 ? -9.115 1.530 8.011 1.00 81.12 84 ASP A N 1
ATOM 695 C CA . ASP A 1 84 ? -8.357 1.723 9.244 1.00 81.12 84 ASP A CA 1
ATOM 696 C C . ASP A 1 84 ? -7.765 3.143 9.284 1.00 81.12 84 ASP A C 1
ATOM 698 O O . ASP A 1 84 ? -6.592 3.358 8.930 1.00 81.12 84 ASP A O 1
ATOM 702 N N . PRO A 1 85 ? -8.582 4.145 9.666 1.00 76.94 85 PRO A N 1
ATOM 703 C CA . PRO A 1 85 ? -8.106 5.504 9.852 1.00 76.94 85 PRO A CA 1
ATOM 704 C C . PRO A 1 85 ? -7.125 5.550 11.025 1.00 76.94 85 PRO A C 1
ATOM 706 O O . PRO A 1 85 ? -7.380 5.027 12.111 1.00 76.94 85 PRO A O 1
ATOM 709 N N . LYS A 1 86 ? -5.979 6.212 10.833 1.00 70.19 86 LYS A N 1
ATOM 710 C CA . LYS A 1 86 ? -5.019 6.391 11.925 1.00 70.19 86 LYS A CA 1
ATOM 711 C C . LYS A 1 86 ? -5.626 7.269 13.014 1.00 70.19 86 LYS A C 1
ATOM 713 O O . LYS A 1 86 ? -6.112 8.364 12.736 1.00 70.19 86 LYS A O 1
ATOM 718 N N . ARG A 1 87 ? -5.483 6.835 14.266 1.00 64.06 87 ARG A N 1
ATOM 719 C CA . ARG A 1 87 ? -5.929 7.579 15.453 1.00 64.06 87 ARG A CA 1
ATOM 720 C C . ARG A 1 87 ? -5.269 8.957 15.588 1.00 64.06 87 ARG A C 1
ATOM 722 O O . ARG A 1 87 ? -5.879 9.873 16.122 1.00 64.06 87 ARG A O 1
ATOM 729 N N . ASP A 1 88 ? -4.067 9.108 15.033 1.00 63.72 88 ASP A N 1
ATOM 730 C CA . ASP A 1 88 ? -3.299 10.359 15.041 1.00 63.72 88 ASP A CA 1
ATOM 731 C C . ASP A 1 88 ? -3.699 11.334 13.914 1.00 63.72 88 ASP A C 1
ATOM 733 O O . ASP A 1 88 ? -3.065 12.373 13.738 1.00 63.72 88 ASP A O 1
ATOM 737 N N . GLY A 1 89 ? -4.683 10.989 13.073 1.00 62.12 89 GLY A N 1
ATOM 738 C CA . GLY A 1 89 ? -5.119 11.812 11.934 1.00 62.12 89 GLY A CA 1
ATOM 739 C C . GLY A 1 89 ? -4.094 11.939 10.796 1.00 62.12 89 GLY A C 1
ATOM 740 O O . GLY A 1 89 ? -4.358 12.594 9.785 1.00 62.12 89 GLY A O 1
ATOM 741 N N . SER A 1 90 ? -2.921 11.309 10.924 1.00 61.12 90 SER A N 1
ATOM 742 C CA . SER A 1 90 ? -1.926 11.252 9.854 1.00 61.12 90 SER A CA 1
ATOM 743 C C . SER A 1 90 ? -2.413 10.353 8.712 1.00 61.12 90 SER A C 1
ATOM 745 O O . SER A 1 90 ? -3.019 9.307 8.932 1.00 61.12 90 SER A O 1
ATOM 747 N N . ARG A 1 91 ? -2.157 10.754 7.463 1.00 64.38 91 ARG A N 1
ATOM 748 C CA . ARG A 1 91 ? -2.542 9.972 6.275 1.00 64.38 91 ARG A CA 1
ATOM 749 C C . ARG A 1 91 ? -1.400 9.080 5.814 1.00 64.38 91 ARG A C 1
ATOM 751 O O . ARG A 1 91 ? -0.232 9.412 6.042 1.00 64.38 91 ARG A O 1
ATOM 758 N N . THR A 1 92 ? -1.711 7.960 5.154 1.00 71.69 92 THR A N 1
ATOM 759 C CA . THR A 1 92 ? -0.654 7.241 4.428 1.00 71.69 92 THR A CA 1
ATOM 760 C C . THR A 1 92 ? -0.033 8.151 3.385 1.00 71.69 92 THR A C 1
ATOM 762 O O . THR A 1 92 ? -0.714 8.981 2.780 1.00 71.69 92 THR A O 1
ATOM 765 N N . LEU A 1 93 ? 1.266 7.968 3.143 1.00 79.38 93 LEU A N 1
ATOM 766 C CA . LEU A 1 93 ? 1.915 8.584 1.997 1.00 79.38 93 LEU A CA 1
ATOM 767 C C . LEU A 1 93 ? 1.152 8.165 0.734 1.00 79.38 93 LEU A C 1
ATOM 769 O O . LEU A 1 93 ? 1.009 6.973 0.463 1.00 79.38 93 LEU A O 1
ATOM 773 N N . ASN A 1 94 ? 0.639 9.137 -0.019 1.00 85.44 94 ASN A N 1
ATOM 774 C CA . ASN A 1 94 ? -0.074 8.849 -1.259 1.00 85.44 94 ASN A CA 1
ATOM 775 C C . ASN A 1 94 ? 0.876 8.134 -2.234 1.00 85.44 94 ASN A C 1
ATOM 777 O O . ASN A 1 94 ? 2.007 8.588 -2.436 1.00 85.44 94 ASN A O 1
ATOM 781 N N . TYR A 1 95 ? 0.407 7.047 -2.852 1.00 88.06 95 TYR A N 1
ATOM 782 C CA . TYR A 1 95 ? 1.195 6.270 -3.808 1.00 88.06 95 TYR A CA 1
ATOM 783 C C . TYR A 1 95 ? 1.761 7.127 -4.944 1.00 88.06 95 TYR A C 1
ATOM 785 O O . TYR A 1 95 ? 2.906 6.934 -5.335 1.00 88.06 95 TYR A O 1
ATOM 793 N N . LEU A 1 96 ? 1.014 8.122 -5.435 1.00 89.56 96 LEU A N 1
ATOM 794 C CA . LEU A 1 96 ? 1.492 9.002 -6.503 1.00 89.56 96 LEU A CA 1
ATOM 795 C C . LEU A 1 96 ? 2.746 9.780 -6.083 1.00 89.56 96 LEU A C 1
ATOM 797 O O . LEU A 1 96 ? 3.701 9.886 -6.847 1.00 89.56 96 LEU A O 1
ATOM 801 N N . PHE A 1 97 ? 2.760 10.295 -4.852 1.00 89.94 97 PHE A N 1
ATOM 802 C CA . PHE A 1 97 ? 3.917 11.016 -4.330 1.00 89.94 97 PHE A CA 1
ATOM 803 C C . PHE A 1 97 ? 5.100 10.070 -4.101 1.00 89.94 97 PHE A C 1
ATOM 805 O O . PHE A 1 97 ? 6.228 10.395 -4.470 1.00 89.94 97 PHE A O 1
ATOM 812 N N . ALA A 1 98 ? 4.834 8.878 -3.556 1.00 90.25 98 ALA A N 1
ATOM 813 C CA . ALA A 1 98 ? 5.845 7.837 -3.399 1.00 90.25 98 ALA A CA 1
ATOM 814 C C . ALA A 1 98 ? 6.461 7.442 -4.751 1.00 90.25 98 ALA A C 1
ATOM 816 O O . ALA A 1 98 ? 7.681 7.361 -4.856 1.00 90.25 98 ALA A O 1
ATOM 817 N N . TYR A 1 99 ? 5.641 7.278 -5.792 1.00 90.56 99 TYR A N 1
ATOM 818 C CA . TYR A 1 99 ? 6.074 6.935 -7.144 1.00 90.56 99 TYR A CA 1
ATOM 819 C C . TYR A 1 99 ? 6.951 8.030 -7.760 1.00 90.56 99 TYR A C 1
ATOM 821 O O . TYR A 1 99 ? 8.050 7.739 -8.225 1.00 90.56 99 TYR A O 1
ATOM 829 N N . VAL A 1 100 ? 6.535 9.299 -7.700 1.00 91.62 100 VAL A N 1
ATOM 830 C CA . VAL A 1 100 ? 7.340 10.418 -8.223 1.00 91.62 100 VAL A CA 1
ATOM 831 C C . VAL A 1 100 ? 8.684 10.513 -7.501 1.00 91.62 100 VAL A C 1
ATOM 833 O O . VAL A 1 100 ? 9.721 10.633 -8.149 1.00 91.62 100 VAL A O 1
ATOM 836 N N . LEU A 1 101 ? 8.698 10.394 -6.171 1.00 91.81 101 LEU A N 1
ATOM 837 C CA . LEU A 1 101 ? 9.941 10.413 -5.399 1.00 91.81 101 LEU A CA 1
ATOM 838 C C . LEU A 1 101 ? 10.814 9.177 -5.682 1.00 91.81 101 LEU A C 1
ATOM 840 O O . LEU A 1 101 ? 12.044 9.254 -5.648 1.00 91.81 101 LEU A O 1
ATOM 844 N N . SER A 1 102 ? 10.194 8.043 -6.007 1.00 90.12 102 SER A N 1
ATOM 845 C CA . SER A 1 102 ? 10.892 6.808 -6.365 1.00 90.12 102 SER A CA 1
ATOM 846 C C . SER A 1 102 ? 11.724 6.942 -7.644 1.00 90.12 102 SER A C 1
ATOM 848 O O . SER A 1 102 ? 12.795 6.343 -7.723 1.00 90.12 102 SER A O 1
ATOM 850 N N . LEU A 1 103 ? 11.309 7.795 -8.592 1.00 89.31 103 LEU A N 1
ATOM 851 C CA . LEU A 1 103 ? 12.072 8.072 -9.816 1.00 89.31 103 LEU A CA 1
ATOM 852 C C . LEU A 1 103 ? 13.432 8.714 -9.509 1.00 89.31 103 LEU A C 1
ATOM 854 O O . LEU A 1 103 ? 14.421 8.410 -10.167 1.00 89.31 103 LEU A O 1
ATOM 858 N N . PHE A 1 104 ? 13.495 9.559 -8.476 1.00 91.94 104 PHE A N 1
ATOM 859 C CA . PHE A 1 104 ? 14.731 10.224 -8.048 1.00 91.94 104 PHE A CA 1
ATOM 860 C C . PHE A 1 104 ? 15.570 9.381 -7.081 1.00 91.94 104 PHE A C 1
ATOM 862 O O . PHE A 1 104 ? 16.768 9.605 -6.944 1.00 91.94 104 PHE A O 1
ATOM 869 N N . THR A 1 105 ? 14.950 8.416 -6.400 1.00 92.56 105 THR A N 1
ATOM 870 C CA . THR A 1 105 ? 15.581 7.594 -5.352 1.00 92.56 105 THR A CA 1
ATOM 871 C C . THR A 1 105 ? 15.836 6.154 -5.797 1.00 92.56 105 THR A C 1
ATOM 873 O O . THR A 1 105 ? 16.024 5.281 -4.953 1.00 92.56 105 THR A O 1
ATOM 876 N N . PHE A 1 106 ? 15.831 5.890 -7.110 1.00 88.94 106 PHE A N 1
ATOM 877 C CA . PHE A 1 106 ? 16.031 4.557 -7.691 1.00 88.94 106 PHE A CA 1
ATOM 878 C C . PHE A 1 106 ? 15.130 3.486 -7.049 1.00 88.94 106 PHE A C 1
ATOM 880 O O . PHE A 1 106 ? 15.597 2.447 -6.592 1.00 88.94 106 PHE A O 1
ATOM 887 N N . ALA A 1 107 ? 13.825 3.761 -6.982 1.00 86.38 107 ALA A N 1
ATOM 888 C CA . ALA A 1 107 ? 12.784 2.878 -6.448 1.00 86.38 107 ALA A CA 1
ATOM 889 C C . ALA A 1 107 ? 12.814 2.592 -4.929 1.00 86.38 107 ALA A C 1
ATOM 891 O O . ALA A 1 107 ? 11.873 1.983 -4.419 1.00 86.38 107 ALA A O 1
ATOM 892 N N . ILE A 1 108 ? 13.799 3.085 -4.164 1.00 91.19 108 ILE A N 1
ATOM 893 C CA . ILE A 1 108 ? 13.910 2.821 -2.711 1.00 91.19 108 ILE A CA 1
ATOM 894 C C . ILE A 1 108 ? 12.646 3.257 -1.959 1.00 91.19 108 ILE A C 1
ATOM 896 O O . ILE A 1 108 ? 12.111 2.512 -1.137 1.00 91.19 108 ILE A O 1
ATOM 900 N N . VAL A 1 109 ? 12.123 4.444 -2.273 1.00 92.25 109 VAL A N 1
ATOM 901 C CA . VAL A 1 109 ? 10.901 4.963 -1.640 1.00 92.25 109 VAL A CA 1
ATOM 902 C C . VAL A 1 109 ? 9.689 4.077 -1.926 1.00 92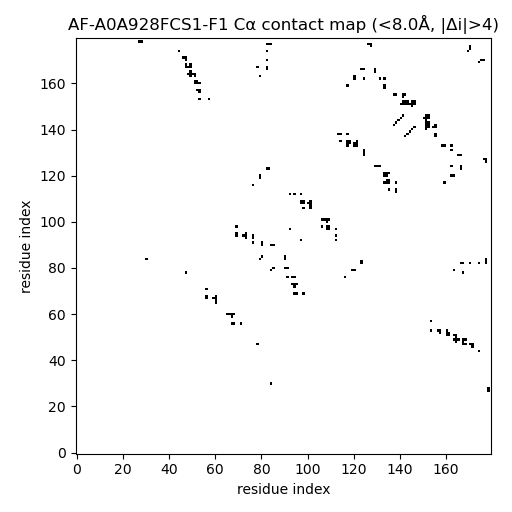.25 109 VAL A C 1
ATOM 904 O O . VAL A 1 109 ? 8.850 3.895 -1.046 1.00 92.25 109 VAL A O 1
ATOM 907 N N . LEU A 1 110 ? 9.611 3.476 -3.116 1.00 90.94 110 LEU A N 1
ATOM 908 C CA . LEU A 1 110 ? 8.522 2.568 -3.470 1.00 90.94 110 LEU A CA 1
ATOM 909 C C . LEU A 1 110 ? 8.571 1.292 -2.616 1.00 90.94 110 LEU A C 1
ATOM 911 O O . LEU A 1 110 ? 7.540 0.828 -2.134 1.00 90.94 110 LEU A O 1
ATOM 915 N N . HIS A 1 111 ? 9.769 0.758 -2.360 1.00 91.75 111 HIS A N 1
ATOM 916 C CA . HIS A 1 111 ? 9.944 -0.389 -1.465 1.00 91.75 111 HIS A CA 1
ATOM 917 C C . HIS A 1 111 ? 9.527 -0.067 -0.025 1.00 91.75 111 HIS A C 1
ATOM 919 O O . HIS A 1 111 ? 8.797 -0.849 0.582 1.00 91.75 111 HIS A O 1
ATOM 925 N N . ILE A 1 112 ? 9.928 1.095 0.504 1.00 92.12 112 ILE A N 1
ATOM 926 C CA . ILE A 1 112 ? 9.511 1.551 1.842 1.00 92.12 112 ILE A CA 1
ATOM 927 C C . ILE A 1 112 ? 7.989 1.691 1.906 1.00 92.12 112 ILE A C 1
ATOM 929 O O . ILE A 1 112 ? 7.364 1.264 2.876 1.00 92.12 112 ILE A O 1
ATOM 933 N N . TRP A 1 113 ? 7.384 2.245 0.858 1.00 92.44 113 TRP A N 1
ATOM 934 C CA . TRP A 1 113 ? 5.938 2.385 0.776 1.00 92.44 113 TRP A CA 1
ATOM 935 C C . TRP A 1 113 ? 5.226 1.026 0.815 1.00 92.44 113 TRP A C 1
ATOM 937 O O . TRP A 1 113 ? 4.277 0.855 1.577 1.00 92.44 113 TRP A O 1
ATOM 947 N N . HIS A 1 114 ? 5.706 0.030 0.064 1.00 91.69 114 HIS A N 1
ATOM 948 C CA . HIS A 1 114 ? 5.142 -1.325 0.087 1.00 91.69 114 HIS A CA 1
ATOM 949 C C . HIS A 1 114 ? 5.286 -2.006 1.455 1.00 91.69 114 HIS A C 1
ATOM 951 O O . HIS A 1 114 ? 4.367 -2.705 1.885 1.00 91.69 114 HIS A O 1
ATOM 957 N N . TYR A 1 115 ? 6.396 -1.772 2.157 1.00 92.75 115 TYR A N 1
ATOM 958 C CA . TYR A 1 115 ? 6.579 -2.234 3.533 1.00 92.75 115 TYR A CA 1
ATOM 959 C C . TYR A 1 115 ? 5.541 -1.608 4.479 1.00 92.75 115 TYR A C 1
ATOM 961 O O . TYR A 1 115 ? 4.827 -2.330 5.173 1.00 92.75 115 TYR A O 1
ATOM 969 N N . GLN A 1 116 ? 5.405 -0.277 4.453 1.00 91.12 116 GLN A N 1
ATOM 970 C CA . GLN A 1 116 ? 4.440 0.454 5.284 1.00 91.12 116 GLN A CA 1
ATOM 971 C C . GLN A 1 116 ? 2.997 0.050 4.973 1.00 91.12 116 GLN A C 1
ATOM 973 O O . GLN A 1 116 ? 2.165 -0.058 5.869 1.00 91.12 116 GLN A O 1
ATOM 978 N N . MET A 1 117 ? 2.688 -0.194 3.700 1.00 90.94 117 MET A N 1
ATOM 979 C CA . MET A 1 117 ? 1.375 -0.672 3.287 1.00 90.94 117 MET A CA 1
ATOM 980 C C . MET A 1 117 ? 1.090 -2.071 3.843 1.00 90.94 117 MET A C 1
ATOM 982 O O . MET A 1 117 ? 0.001 -2.310 4.357 1.00 90.94 117 MET A O 1
ATOM 986 N N . ALA A 1 118 ? 2.062 -2.987 3.781 1.00 92.88 118 ALA A N 1
ATOM 987 C CA . ALA A 1 118 ? 1.904 -4.333 4.328 1.00 92.88 118 ALA A CA 1
ATOM 988 C C . ALA A 1 118 ? 1.674 -4.317 5.847 1.00 92.88 118 ALA A C 1
ATOM 990 O O . ALA A 1 118 ? 0.799 -5.027 6.329 1.00 92.88 118 ALA A O 1
ATOM 991 N N . GLU A 1 119 ? 2.408 -3.471 6.573 1.00 92.00 119 GLU A N 1
ATOM 992 C CA . GLU A 1 119 ? 2.227 -3.253 8.013 1.00 92.00 119 GLU A CA 1
ATOM 993 C C . GLU A 1 119 ? 0.825 -2.736 8.352 1.00 92.00 119 GLU A C 1
ATOM 995 O O . GLU A 1 119 ? 0.169 -3.262 9.243 1.00 92.00 119 GLU A O 1
ATOM 1000 N N . ARG A 1 120 ? 0.312 -1.760 7.598 1.00 89.75 120 ARG A N 1
ATOM 1001 C CA . ARG A 1 120 ? -1.038 -1.229 7.842 1.00 89.75 120 ARG A CA 1
ATOM 1002 C C . ARG A 1 120 ? -2.140 -2.240 7.575 1.00 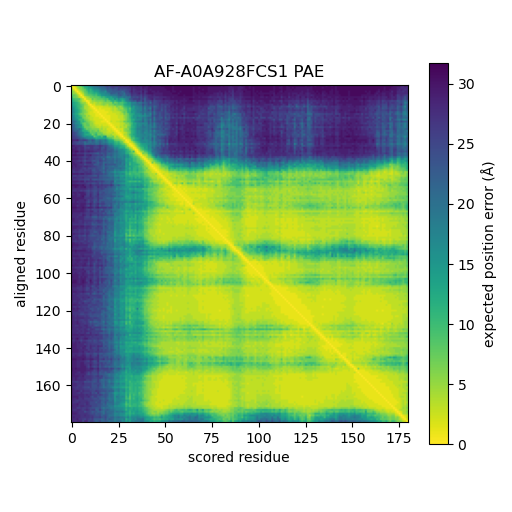89.75 120 ARG A C 1
ATOM 1004 O O . ARG A 1 120 ? -3.127 -2.278 8.299 1.00 89.75 120 ARG A O 1
ATOM 1011 N N . VAL A 1 121 ? -1.999 -3.035 6.520 1.00 92.19 121 VAL A N 1
ATOM 1012 C CA . VAL A 1 121 ? -2.967 -4.095 6.219 1.00 92.19 121 VAL A CA 1
ATOM 1013 C C . VAL A 1 121 ? -2.941 -5.162 7.318 1.00 92.19 121 VAL A C 1
ATOM 1015 O O . VAL A 1 121 ? -4.004 -5.615 7.724 1.00 92.19 121 VAL A O 1
ATOM 1018 N N . GLU A 1 122 ? -1.763 -5.524 7.830 1.00 93.19 122 GLU A N 1
ATOM 1019 C CA . GLU A 1 122 ? -1.602 -6.445 8.968 1.00 93.19 122 GLU A CA 1
ATOM 1020 C C . GLU A 1 122 ? -2.308 -5.922 10.226 1.00 93.19 122 GLU A C 1
ATOM 1022 O O . GLU A 1 122 ? -3.108 -6.635 10.829 1.00 93.19 122 GLU A O 1
ATOM 1027 N N . GLU A 1 123 ? -2.082 -4.657 10.586 1.00 90.25 123 GLU A N 1
ATOM 1028 C CA . GLU A 1 123 ? -2.751 -4.012 11.722 1.00 90.25 123 GLU A CA 1
ATOM 1029 C C . GLU A 1 123 ? -4.274 -3.970 11.546 1.00 90.25 123 GLU A C 1
ATOM 1031 O O . GLU A 1 123 ? -5.013 -4.268 12.485 1.00 90.25 123 GLU A O 1
ATOM 1036 N N . ALA A 1 124 ? -4.756 -3.645 10.344 1.00 88.81 124 ALA A N 1
ATOM 1037 C CA . ALA A 1 124 ? -6.183 -3.611 10.040 1.00 88.81 124 ALA A CA 1
ATOM 1038 C C . ALA A 1 124 ? -6.832 -5.005 10.111 1.00 88.81 124 ALA A C 1
ATOM 1040 O O . ALA A 1 124 ? -7.963 -5.127 10.585 1.00 88.81 124 ALA A O 1
ATOM 1041 N N . LEU A 1 125 ? -6.131 -6.052 9.662 1.00 91.75 125 LEU A N 1
ATOM 1042 C CA . LEU A 1 125 ? -6.585 -7.442 9.777 1.00 91.75 125 LEU A CA 1
ATOM 1043 C C . LEU A 1 125 ? -6.653 -7.878 11.243 1.00 91.75 125 LEU A C 1
ATOM 1045 O O . LEU A 1 125 ? -7.659 -8.451 11.656 1.00 91.75 125 LEU A O 1
ATOM 1049 N N . ALA A 1 126 ? -5.622 -7.556 12.028 1.00 90.31 126 ALA A N 1
ATOM 1050 C CA . ALA A 1 126 ? -5.549 -7.899 13.445 1.00 90.31 126 ALA A CA 1
ATOM 1051 C C . ALA A 1 126 ? -6.633 -7.196 14.277 1.00 90.31 126 ALA A C 1
ATOM 1053 O O . ALA A 1 126 ? -7.258 -7.827 15.123 1.00 90.31 126 ALA A O 1
ATOM 1054 N N . LYS A 1 127 ? -6.909 -5.911 14.014 1.00 87.00 127 LYS A N 1
ATOM 1055 C CA . LYS A 1 127 ? -7.981 -5.155 14.693 1.00 87.00 127 LYS A CA 1
ATOM 1056 C C . LYS A 1 127 ? -9.371 -5.735 14.440 1.00 87.00 127 LYS A C 1
ATOM 1058 O O . LYS A 1 127 ? -10.229 -5.664 15.309 1.00 87.00 127 LYS A O 1
ATOM 1063 N N . ARG A 1 128 ? -9.591 -6.289 13.247 1.00 86.44 128 ARG A N 1
ATOM 1064 C CA . ARG A 1 128 ? -10.882 -6.849 12.819 1.00 86.44 128 ARG A CA 1
ATOM 1065 C C . ARG A 1 128 ? -10.998 -8.357 13.060 1.00 86.44 128 ARG A C 1
ATOM 1067 O O . ARG A 1 128 ? -11.968 -8.950 12.609 1.00 86.44 128 ARG A O 1
ATOM 1074 N N . ASP A 1 129 ? -10.009 -8.968 13.717 1.00 88.81 129 ASP A N 1
ATOM 1075 C CA . ASP A 1 129 ? -9.936 -10.413 13.980 1.00 88.81 129 ASP A CA 1
ATOM 1076 C C . ASP A 1 129 ? -10.152 -11.282 12.719 1.00 88.81 129 ASP A C 1
ATOM 1078 O O . ASP A 1 129 ? -10.749 -12.360 12.744 1.00 88.81 129 ASP A O 1
ATOM 1082 N N . ILE A 1 130 ? -9.676 -10.803 11.564 1.00 89.44 130 ILE A N 1
ATOM 1083 C CA . ILE A 1 130 ? -9.786 -11.537 10.300 1.00 89.44 130 ILE A CA 1
ATOM 1084 C C . ILE A 1 130 ? -8.640 -12.545 10.243 1.00 89.44 130 ILE A C 1
ATOM 1086 O O . ILE A 1 130 ? -7.474 -12.166 10.146 1.00 89.44 130 ILE A O 1
ATOM 1090 N N . ALA A 1 131 ? -8.976 -13.837 10.240 1.00 90.44 131 ALA A N 1
ATOM 1091 C CA . ALA A 1 131 ? -8.023 -14.947 10.184 1.00 90.44 131 ALA A CA 1
ATOM 1092 C C . ALA A 1 131 ? -7.346 -15.090 8.800 1.00 90.44 131 ALA A C 1
ATOM 1094 O O . ALA A 1 131 ? -7.532 -16.081 8.091 1.00 90.44 131 ALA A O 1
ATOM 1095 N N . TYR A 1 132 ? -6.558 -14.091 8.399 1.00 91.81 132 TYR A N 1
ATOM 1096 C CA . TYR A 1 132 ? -5.757 -14.102 7.180 1.00 91.81 132 TYR A CA 1
ATOM 1097 C C . TYR A 1 132 ? -4.302 -13.735 7.478 1.00 91.81 132 TYR A C 1
ATOM 1099 O O . TYR A 1 132 ? -4.007 -12.634 7.932 1.00 91.81 132 TYR A O 1
ATOM 1107 N N . ASP A 1 133 ? -3.384 -14.655 7.179 1.00 88.88 133 ASP A N 1
ATOM 1108 C CA . ASP A 1 133 ? -1.946 -14.434 7.345 1.00 88.88 133 ASP A CA 1
ATOM 1109 C C . ASP A 1 133 ? -1.405 -13.536 6.221 1.00 88.88 133 ASP A C 1
ATOM 1111 O O . ASP A 1 133 ? -1.179 -13.972 5.077 1.00 88.88 133 ASP A O 1
ATOM 1115 N N . PHE A 1 134 ? -1.253 -12.252 6.548 1.00 91.88 134 PHE A N 1
ATOM 1116 C CA . PHE A 1 134 ? -0.597 -11.253 5.720 1.00 91.88 134 PHE A CA 1
ATOM 1117 C C . PHE A 1 134 ? 0.032 -10.144 6.561 1.00 91.88 134 PHE A C 1
ATOM 1119 O O . PHE A 1 134 ? -0.619 -9.576 7.431 1.00 91.88 134 PHE A O 1
ATOM 1126 N N . GLY A 1 135 ? 1.272 -9.775 6.228 1.00 90.88 135 GLY A N 1
ATOM 1127 C CA . GLY A 1 135 ? 1.925 -8.640 6.866 1.00 90.88 135 GLY A CA 1
ATOM 1128 C C . GLY A 1 135 ? 3.366 -8.405 6.443 1.00 90.88 135 GLY A C 1
ATOM 1129 O O . GLY A 1 135 ? 3.799 -8.806 5.354 1.00 90.88 135 GLY A O 1
ATOM 1130 N N . LYS A 1 136 ? 4.134 -7.759 7.321 1.00 92.06 136 LYS A N 1
ATOM 1131 C CA . LYS A 1 136 ? 5.529 -7.343 7.074 1.00 92.06 136 LYS A CA 1
ATOM 1132 C C . LYS A 1 136 ? 6.452 -8.495 6.688 1.00 92.06 136 LYS A C 1
ATOM 1134 O O . LYS A 1 136 ? 7.303 -8.343 5.812 1.00 92.06 136 LYS A O 1
ATOM 1139 N N . ALA A 1 137 ? 6.278 -9.665 7.302 1.00 91.19 137 ALA A N 1
ATOM 1140 C CA . ALA A 1 137 ? 7.092 -10.844 7.001 1.00 91.19 137 ALA A CA 1
ATOM 1141 C C . ALA A 1 137 ? 6.946 -11.280 5.534 1.00 91.19 137 ALA A C 1
ATOM 1143 O O . ALA A 1 137 ? 7.921 -11.649 4.881 1.00 91.19 137 ALA A O 1
ATOM 1144 N N . HIS A 1 138 ? 5.734 -11.180 4.984 1.00 91.94 138 HIS A N 1
ATOM 1145 C CA . HIS A 1 138 ? 5.464 -11.518 3.590 1.00 91.94 138 HIS A CA 1
ATOM 1146 C C . HIS A 1 138 ? 6.051 -10.506 2.609 1.00 91.94 138 HIS A C 1
ATOM 1148 O O . HIS A 1 138 ? 6.432 -10.899 1.510 1.00 91.94 138 HIS A O 1
ATOM 1154 N N . PHE A 1 139 ? 6.171 -9.234 2.991 1.00 92.44 139 PHE A N 1
ATOM 1155 C CA . PHE A 1 139 ? 6.912 -8.259 2.194 1.00 92.44 139 PHE A CA 1
ATOM 1156 C C . PHE A 1 139 ? 8.383 -8.681 2.050 1.00 92.44 139 PHE A C 1
ATOM 1158 O O . PHE A 1 139 ? 8.878 -8.823 0.934 1.00 92.44 139 PHE A O 1
ATOM 1165 N N . TRP A 1 140 ? 9.074 -8.969 3.154 1.00 92.56 140 TRP A N 1
ATOM 1166 C CA . TRP A 1 140 ? 10.484 -9.368 3.087 1.00 92.56 140 TRP A CA 1
ATOM 1167 C C . TRP A 1 140 ? 10.678 -10.687 2.340 1.00 92.56 140 TRP A C 1
ATOM 1169 O O . TRP A 1 140 ? 11.547 -10.779 1.474 1.00 92.56 140 TRP A O 1
ATOM 1179 N N . LEU A 1 141 ? 9.845 -11.688 2.631 1.00 93.62 141 LEU A N 1
ATOM 1180 C CA . LEU A 1 141 ? 9.972 -13.019 2.046 1.00 93.62 141 LEU A CA 1
ATOM 1181 C C . LEU A 1 141 ? 9.576 -13.055 0.567 1.00 93.62 141 LEU A C 1
ATOM 1183 O O . LEU A 1 141 ? 10.322 -13.575 -0.256 1.00 93.62 141 LEU A O 1
ATOM 1187 N N . TRP A 1 142 ? 8.410 -12.514 0.214 1.00 93.06 142 TRP A N 1
ATOM 1188 C CA . TRP A 1 142 ? 7.847 -12.675 -1.128 1.00 93.06 142 TRP A CA 1
ATOM 1189 C C . TRP A 1 142 ? 8.162 -11.499 -2.047 1.00 93.06 142 TRP A C 1
ATOM 1191 O O . TRP A 1 142 ? 8.509 -11.723 -3.203 1.00 93.06 142 TRP A O 1
ATOM 1201 N N . TYR A 1 143 ? 8.086 -10.261 -1.556 1.00 89.88 143 TYR A N 1
ATOM 1202 C CA . TYR A 1 143 ? 8.339 -9.088 -2.393 1.00 89.88 143 TYR A CA 1
ATOM 1203 C C . TYR A 1 143 ? 9.834 -8.824 -2.577 1.00 89.88 143 TYR A C 1
ATOM 1205 O O . TYR A 1 143 ? 10.276 -8.672 -3.711 1.00 89.88 143 TYR A O 1
ATOM 1213 N N . LEU A 1 144 ? 10.630 -8.818 -1.500 1.00 90.06 144 LEU A N 1
ATOM 1214 C CA . LEU A 1 144 ? 12.066 -8.546 -1.612 1.00 90.06 144 LEU A CA 1
ATOM 1215 C C . LEU A 1 144 ? 12.877 -9.801 -1.956 1.00 90.06 144 LEU A C 1
ATOM 1217 O O . LEU A 1 144 ? 13.450 -9.869 -3.038 1.00 90.06 144 LEU A O 1
ATOM 1221 N N . LEU A 1 145 ? 12.908 -10.813 -1.084 1.00 91.38 145 LEU A N 1
ATOM 1222 C CA . LEU A 1 145 ? 13.692 -12.035 -1.324 1.00 91.38 145 LEU A CA 1
ATOM 1223 C C . LEU A 1 145 ? 13.141 -12.845 -2.500 1.00 91.38 145 LEU A C 1
ATOM 1225 O O . LEU A 1 145 ? 13.894 -13.334 -3.338 1.00 91.38 145 LEU A O 1
ATOM 1229 N N . GLY A 1 146 ? 11.819 -12.945 -2.605 1.00 87.62 146 GLY A N 1
ATOM 1230 C CA . GLY A 1 146 ? 11.167 -13.672 -3.684 1.00 87.62 146 GLY A CA 1
ATOM 1231 C C . GLY A 1 146 ? 11.322 -13.020 -5.065 1.00 87.62 146 GLY A C 1
ATOM 1232 O O . GLY A 1 146 ? 11.156 -13.716 -6.070 1.00 87.62 146 GLY A O 1
ATOM 1233 N N . SER A 1 147 ? 11.687 -11.731 -5.147 1.00 87.25 147 SER A N 1
ATOM 1234 C CA . SER A 1 147 ? 11.996 -11.078 -6.431 1.00 87.25 147 SER A CA 1
ATOM 1235 C C . SER A 1 147 ? 13.194 -11.713 -7.142 1.00 87.25 147 SER A C 1
ATOM 1237 O O . SER A 1 147 ? 13.220 -11.739 -8.370 1.00 87.25 147 SER A O 1
ATOM 1239 N N . LEU A 1 148 ? 14.115 -12.336 -6.393 1.00 89.19 148 LEU A N 1
ATOM 1240 C CA . LEU A 1 148 ? 15.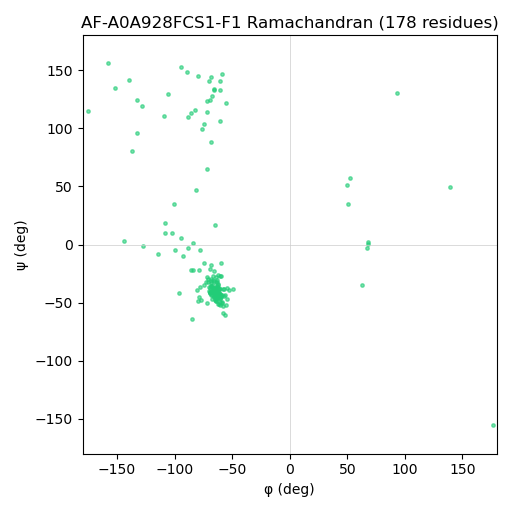258 -13.074 -6.944 1.00 89.19 148 LEU A CA 1
ATOM 1241 C C . LEU A 1 148 ? 14.831 -14.253 -7.829 1.00 89.19 148 LEU A C 1
ATOM 1243 O O . LEU A 1 148 ? 15.562 -14.637 -8.738 1.00 89.19 148 LEU A O 1
ATOM 1247 N N . PHE A 1 149 ? 13.645 -14.814 -7.581 1.00 87.44 149 PHE A N 1
ATOM 1248 C CA . PHE A 1 149 ? 13.113 -15.968 -8.306 1.00 87.44 149 PHE A CA 1
ATOM 1249 C C . PHE A 1 149 ? 11.957 -15.610 -9.249 1.00 87.44 149 PHE A C 1
ATOM 1251 O O . PHE A 1 149 ? 11.311 -16.522 -9.760 1.00 87.44 149 PHE A O 1
ATOM 1258 N N . ILE A 1 150 ? 11.673 -14.316 -9.477 1.00 83.75 150 ILE A N 1
ATOM 1259 C CA . ILE A 1 150 ? 10.569 -13.763 -10.301 1.00 83.75 150 ILE A CA 1
ATOM 1260 C C . ILE A 1 150 ? 9.155 -14.109 -9.785 1.00 83.75 150 ILE A C 1
ATOM 1262 O O . ILE A 1 150 ? 8.255 -13.281 -9.861 1.00 83.75 150 ILE A O 1
ATOM 1266 N N . VAL A 1 151 ? 8.945 -15.296 -9.213 1.00 87.38 151 VAL A N 1
ATOM 1267 C CA . VAL A 1 151 ? 7.668 -15.810 -8.694 1.00 87.38 151 VAL A CA 1
ATOM 1268 C C . VAL A 1 151 ? 7.234 -15.101 -7.408 1.00 87.38 151 VAL A C 1
ATOM 1270 O O . VAL A 1 151 ? 6.039 -14.994 -7.131 1.00 87.38 151 VAL A O 1
ATOM 1273 N N . GLY A 1 152 ? 8.179 -14.586 -6.621 1.00 88.00 152 GLY A N 1
ATOM 1274 C CA . GLY A 1 152 ? 7.887 -13.974 -5.325 1.00 88.00 152 GLY A CA 1
ATOM 1275 C C . GLY A 1 152 ? 6.868 -12.833 -5.371 1.00 88.00 152 GLY A C 1
ATOM 1276 O O . GLY A 1 152 ? 5.862 -12.908 -4.658 1.00 88.00 152 GLY A O 1
ATOM 1277 N N . PRO A 1 153 ? 7.058 -11.816 -6.234 1.00 86.50 153 PRO A N 1
ATOM 1278 C CA . PRO A 1 153 ? 6.107 -10.723 -6.387 1.00 86.50 153 PRO A CA 1
ATOM 1279 C C . PRO A 1 153 ? 4.676 -11.199 -6.664 1.00 86.50 153 PRO A C 1
ATOM 1281 O O . PRO A 1 153 ? 3.739 -10.669 -6.071 1.00 86.50 153 PRO A O 1
ATOM 1284 N N . PHE A 1 154 ? 4.478 -12.248 -7.470 1.00 90.94 154 PHE A N 1
ATOM 1285 C CA . PHE A 1 154 ? 3.139 -12.781 -7.757 1.00 90.94 154 PHE A CA 1
ATOM 1286 C C . PHE A 1 154 ? 2.423 -13.262 -6.492 1.00 90.94 154 PHE A C 1
ATOM 1288 O O . PHE A 1 154 ? 1.247 -12.953 -6.287 1.00 90.94 154 PHE A O 1
ATOM 1295 N N . ILE A 1 155 ? 3.135 -13.978 -5.621 1.00 91.81 155 ILE A N 1
ATOM 1296 C CA . ILE A 1 155 ? 2.589 -14.487 -4.358 1.00 91.81 155 ILE A CA 1
ATOM 1297 C C . ILE A 1 155 ? 2.280 -13.326 -3.410 1.00 91.81 155 ILE A C 1
ATOM 1299 O O . ILE A 1 155 ? 1.204 -13.292 -2.807 1.00 91.81 155 ILE A O 1
ATOM 1303 N N . TYR A 1 156 ? 3.183 -12.345 -3.321 1.00 93.12 156 TYR A N 1
ATOM 1304 C CA . TYR A 1 156 ? 2.977 -11.147 -2.509 1.00 93.12 156 TYR A CA 1
ATOM 1305 C C . TYR A 1 156 ? 1.718 -10.384 -2.934 1.00 93.12 156 TYR A C 1
ATOM 1307 O O . TYR A 1 156 ? 0.835 -10.144 -2.110 1.00 93.12 156 TYR A O 1
ATOM 1315 N N . PHE A 1 157 ? 1.591 -10.049 -4.220 1.00 92.62 157 PHE A N 1
ATOM 1316 C CA . PHE A 1 157 ? 0.454 -9.274 -4.715 1.00 92.62 157 PHE A CA 1
ATOM 1317 C C . PHE A 1 157 ? -0.858 -10.055 -4.664 1.00 92.62 157 PHE A C 1
ATOM 1319 O O . PHE A 1 157 ? -1.907 -9.457 -4.422 1.00 92.62 157 PHE A O 1
ATOM 1326 N N . HIS A 1 158 ? -0.824 -11.380 -4.828 1.00 93.44 158 HIS A N 1
ATOM 1327 C CA . HIS A 1 158 ? -1.998 -12.226 -4.620 1.00 93.44 158 HIS A CA 1
ATOM 1328 C C . HIS A 1 158 ? -2.498 -12.125 -3.178 1.00 93.44 158 HIS A C 1
ATOM 1330 O O . HIS A 1 158 ? -3.685 -11.870 -2.946 1.00 93.44 158 HIS A O 1
ATOM 1336 N N . LYS A 1 159 ? -1.588 -12.275 -2.210 1.00 93.69 159 LYS A N 1
ATOM 1337 C CA . LYS A 1 159 ? -1.935 -12.186 -0.791 1.00 93.69 159 LYS A CA 1
ATOM 1338 C C . LYS A 1 159 ? -2.408 -10.785 -0.402 1.00 93.69 159 LYS A C 1
ATOM 1340 O O . LYS A 1 159 ? -3.437 -10.660 0.250 1.00 93.69 159 LYS A O 1
ATOM 1345 N N . LEU A 1 160 ? -1.735 -9.740 -0.883 1.00 93.69 160 LEU A N 1
ATOM 1346 C CA . LEU A 1 160 ? -2.117 -8.344 -0.645 1.00 93.69 160 LEU A CA 1
ATOM 1347 C C . LEU A 1 160 ? -3.523 -8.029 -1.191 1.00 93.69 160 LEU A C 1
ATOM 1349 O O . LEU A 1 160 ? -4.340 -7.436 -0.488 1.00 93.69 160 LEU A O 1
ATOM 1353 N N . CYS A 1 161 ? -3.831 -8.433 -2.429 1.00 93.38 161 CYS A N 1
ATOM 1354 C CA . CYS A 1 161 ? -5.160 -8.209 -3.010 1.00 93.38 161 CYS A CA 1
ATOM 1355 C C . CYS A 1 161 ? -6.248 -8.955 -2.230 1.00 93.38 161 CYS A C 1
ATOM 1357 O O . CYS A 1 161 ? -7.309 -8.392 -1.976 1.00 93.38 161 CYS A O 1
ATOM 1359 N N . THR A 1 162 ? -5.970 -10.198 -1.830 1.00 94.19 162 THR A N 1
ATOM 1360 C CA . THR A 1 162 ? -6.908 -11.023 -1.056 1.00 94.19 162 THR A CA 1
ATOM 1361 C C . THR A 1 162 ? -7.177 -10.409 0.316 1.00 94.19 162 THR A C 1
ATOM 1363 O O . THR A 1 162 ? -8.337 -10.208 0.664 1.00 94.19 162 THR A O 1
ATOM 1366 N N . ALA A 1 163 ? -6.127 -10.021 1.047 1.00 94.31 163 ALA A N 1
ATOM 1367 C CA . ALA A 1 163 ? -6.240 -9.322 2.326 1.00 94.31 163 ALA A CA 1
ATOM 1368 C C . ALA A 1 163 ? -7.101 -8.058 2.207 1.00 94.31 163 ALA A C 1
ATOM 1370 O O . ALA A 1 163 ? -8.016 -7.845 2.997 1.00 94.31 163 ALA A O 1
ATOM 1371 N N . MET A 1 164 ? -6.849 -7.242 1.181 1.00 93.06 164 MET A N 1
ATOM 1372 C CA . MET A 1 164 ? -7.608 -6.012 0.969 1.00 93.06 164 MET A CA 1
ATOM 1373 C C . MET A 1 164 ? -9.078 -6.273 0.629 1.00 93.06 164 MET A C 1
ATOM 1375 O O . MET A 1 164 ? -9.952 -5.528 1.064 1.00 93.06 164 MET A O 1
ATOM 1379 N N . ASN A 1 165 ? -9.370 -7.313 -0.151 1.00 94.25 165 ASN A N 1
ATOM 1380 C CA . ASN A 1 165 ? -10.749 -7.672 -0.470 1.00 94.25 165 ASN A CA 1
ATOM 1381 C C . ASN A 1 165 ? -11.507 -8.132 0.775 1.00 94.25 165 ASN A C 1
ATOM 1383 O O . ASN A 1 165 ? -12.610 -7.643 0.990 1.00 94.25 165 ASN A O 1
ATOM 1387 N N . LEU A 1 166 ? -10.889 -8.971 1.615 1.00 93.12 166 LEU A N 1
ATOM 1388 C CA . LEU A 1 166 ? -11.455 -9.400 2.898 1.00 93.12 166 LEU A CA 1
ATOM 1389 C C . LEU A 1 166 ? -11.710 -8.208 3.829 1.00 93.12 166 LEU A C 1
ATOM 1391 O O . LEU A 1 166 ? -12.780 -8.093 4.419 1.00 93.12 166 LEU A O 1
ATOM 1395 N N . LEU A 1 167 ? -10.755 -7.277 3.912 1.00 91.19 167 LEU A N 1
ATOM 1396 C CA . LEU A 1 167 ? -10.906 -6.042 4.682 1.00 91.19 167 LEU A CA 1
ATOM 1397 C C . LEU A 1 167 ? -12.065 -5.177 4.178 1.00 91.19 167 LEU A C 1
ATOM 1399 O O . LEU A 1 167 ? -12.864 -4.688 4.973 1.00 91.19 167 LEU A O 1
ATOM 1403 N N . CYS A 1 168 ? -12.172 -4.992 2.862 1.00 91.00 168 CYS A N 1
ATOM 1404 C CA . CYS A 1 168 ? -13.259 -4.220 2.263 1.00 91.00 168 CYS A CA 1
ATOM 1405 C C . CYS A 1 168 ? -14.615 -4.915 2.428 1.00 91.00 168 CYS A C 1
ATOM 1407 O O . CYS A 1 168 ? -15.617 -4.241 2.633 1.00 91.00 168 CYS A O 1
ATOM 1409 N N . GLU A 1 169 ? -14.659 -6.243 2.356 1.00 91.94 169 GLU A N 1
ATOM 1410 C CA . GLU A 1 169 ? -15.869 -7.034 2.578 1.00 91.94 169 GLU A CA 1
ATOM 1411 C C . GLU A 1 169 ? -16.351 -6.900 4.023 1.00 91.94 169 GLU A C 1
ATOM 1413 O O . GLU A 1 169 ? -17.510 -6.554 4.250 1.00 91.94 169 GLU A O 1
ATOM 1418 N N . HIS A 1 170 ? -15.445 -7.051 4.993 1.00 91.06 170 HIS A N 1
ATOM 1419 C CA . HIS A 1 170 ? -15.761 -6.826 6.399 1.00 91.06 170 HIS A CA 1
ATOM 1420 C C . HIS A 1 170 ? -16.193 -5.378 6.659 1.00 91.06 170 HIS A C 1
ATOM 1422 O O . HIS A 1 170 ? -17.133 -5.152 7.414 1.00 91.06 170 HIS A O 1
ATOM 1428 N N . TYR A 1 171 ? -15.536 -4.385 6.055 1.00 88.25 171 TYR A N 1
ATOM 1429 C CA . TYR A 1 171 ? -15.932 -2.979 6.188 1.00 88.25 171 TYR A CA 1
ATOM 1430 C C . TYR A 1 171 ? -17.322 -2.709 5.600 1.00 88.25 171 TYR A C 1
ATOM 1432 O O . TYR A 1 171 ? -18.107 -1.967 6.177 1.00 88.25 171 TYR A O 1
ATOM 1440 N N . ASN A 1 172 ? -17.649 -3.320 4.462 1.00 89.50 172 ASN A N 1
ATOM 1441 C CA . ASN A 1 172 ? -18.964 -3.168 3.848 1.00 89.50 172 ASN A CA 1
ATOM 1442 C C . ASN A 1 172 ? -20.077 -3.835 4.673 1.00 89.50 172 ASN A C 1
ATOM 1444 O O . ASN A 1 172 ? -21.216 -3.375 4.616 1.00 89.50 172 ASN A O 1
ATOM 1448 N N . ALA A 1 173 ? -19.762 -4.906 5.411 1.00 87.62 173 ALA A N 1
ATOM 1449 C CA . ALA A 1 173 ? -20.689 -5.577 6.321 1.00 87.62 173 ALA A CA 1
ATOM 1450 C C . ALA A 1 173 ? -20.850 -4.821 7.652 1.00 87.62 173 ALA A C 1
ATOM 1452 O O . ALA A 1 173 ? -21.974 -4.614 8.103 1.00 87.62 173 ALA A O 1
ATOM 1453 N N . ASP A 1 174 ? -19.737 -4.380 8.246 1.00 83.44 174 ASP A N 1
ATOM 1454 C CA . ASP A 1 174 ? -19.699 -3.540 9.444 1.00 83.44 174 ASP A CA 1
ATOM 1455 C C . ASP A 1 174 ? -18.725 -2.355 9.266 1.00 83.44 174 ASP A C 1
ATOM 1457 O O . ASP A 1 174 ? -17.508 -2.471 9.499 1.00 83.44 174 ASP A O 1
ATOM 1461 N N . PRO A 1 175 ? -19.265 -1.185 8.880 1.00 77.50 175 PRO A N 1
ATOM 1462 C CA . PRO A 1 175 ? -18.479 0.031 8.704 1.00 77.50 175 PRO A CA 1
ATOM 1463 C C . PRO A 1 175 ? -17.934 0.620 10.011 1.00 77.50 175 PRO A C 1
ATOM 1465 O O . PRO A 1 175 ? -16.971 1.386 9.970 1.00 77.50 175 PRO A O 1
ATOM 1468 N N . ASN A 1 176 ? -18.528 0.290 11.163 1.00 70.94 176 ASN A N 1
ATOM 1469 C CA . ASN A 1 176 ? -18.180 0.888 12.456 1.00 70.94 176 ASN A CA 1
ATOM 1470 C C . ASN A 1 176 ? -17.121 0.087 13.224 1.00 70.94 176 ASN A C 1
ATOM 1472 O O . ASN A 1 176 ? -16.573 0.587 14.205 1.00 70.94 176 ASN A O 1
ATOM 1476 N N . ALA A 1 177 ? -16.786 -1.118 12.760 1.00 67.94 177 ALA A N 1
ATOM 1477 C CA . ALA A 1 177 ? -15.798 -1.995 13.387 1.00 67.94 177 ALA A CA 1
ATOM 1478 C C . ALA A 1 177 ? -14.379 -1.394 13.498 1.00 67.94 177 ALA A C 1
ATOM 1480 O O . ALA A 1 177 ? -13.570 -1.891 14.266 1.00 67.94 177 ALA A O 1
ATOM 1481 N N . SER A 1 178 ? -14.047 -0.320 12.771 1.00 60.50 178 SER A N 1
ATOM 1482 C CA . SER A 1 178 ? -12.760 0.383 12.929 1.00 60.50 178 SER A CA 1
ATOM 1483 C C . SER A 1 178 ? -12.653 1.246 14.193 1.00 60.50 178 SER A C 1
ATOM 1485 O O . SER A 1 178 ? -11.551 1.674 14.526 1.00 60.50 178 SER A O 1
ATOM 1487 N N . TYR A 1 179 ? -13.775 1.563 14.852 1.00 57.00 179 TYR A N 1
ATOM 1488 C CA . TYR A 1 179 ? -13.818 2.424 16.049 1.00 57.00 179 TYR A CA 1
ATOM 1489 C C . TYR A 1 179 ? -13.914 1.650 17.366 1.00 57.00 179 TYR A C 1
ATOM 1491 O O . TYR A 1 179 ? -13.922 2.274 18.429 1.00 57.00 179 TYR A O 1
ATOM 1499 N N . GLN A 1 180 ? -14.047 0.326 17.289 1.00 47.34 180 GLN A N 1
ATOM 1500 C CA . GLN A 1 180 ? -14.101 -0.568 18.445 1.00 47.34 180 GLN A CA 1
ATOM 1501 C C . GLN A 1 180 ? -12.684 -0.856 18.947 1.00 47.34 180 GLN A C 1
ATOM 1503 O O . GLN A 1 180 ? -12.502 -0.830 20.186 1.00 47.34 180 GLN A O 1
#

pLDDT: mean 79.43, std 16.21, range [37.44, 94.31]

Secondary structure (DSSP, 8-state):
---SSHHHHHHHHHHHHHHHHHHHHHHHT--S------------PPPPP----HHHHHHHHHHTTT-HHHHHHHHHHHHHHHHS--TT-PPPPPHHHHHHHHHHTTTHHHHHHHHHHHHHHHHHHHHTT-----SHHHIIIIIIGGGGGSHHHHHHHHHHHHHHHHHHHHHHH-TTGGG-

Mean predicted aligned error: 11.87 Å

Solvent-accessible surface area (backbone atoms only — not comparable to full-atom values): 10480 Å² total; per-residue (Å²): 142,86,89,84,68,75,65,62,57,55,55,49,51,51,49,52,50,51,52,49,50,55,49,52,55,56,58,68,73,53,98,69,91,85,74,102,60,96,68,86,71,85,82,75,80,80,80,58,77,53,84,62,54,41,65,61,51,55,56,43,18,63,78,50,72,56,54,44,53,56,73,56,41,41,58,50,55,53,51,49,46,68,58,47,60,49,93,83,72,61,74,76,83,52,45,66,60,35,50,60,52,8,71,78,50,77,45,50,48,42,54,53,48,52,42,55,50,29,41,52,53,26,52,48,32,60,72,64,71,48,98,63,98,58,30,51,67,45,40,50,53,19,43,57,58,18,44,80,69,65,57,17,41,58,56,32,44,42,50,52,29,50,53,49,18,53,51,24,47,49,33,63,75,44,72,64,61,68,77,114

Foldseek 3Di:
DDDDPPPVVVVVVVVVVVVVVVVVVVVLVDDDDDDPDPDPDDDDQDQDDQPQDLVCVVVVCVVVVNPVVLVVVQVVQVLLCQLAPDPVNDGQDGVVNLVVVCVVVVNPSVLVSLQVLQASLVVSCVLLVPPADTGNVLSVVQVPVVVVVVCSVSVNSRSSSNSSSVSSVSCNVPVCSNSD

Sequence (180 aa):
MGGLYSGCLIDTAARIWYIGVKHYEKEKAMPYPYSLDDEIKEYKPPVLKTDRSMWKLMILDILTLHLYSIFFFIPFSFDIDKVDPKRDGSRTLNYLFAYVLSLFTFAIVLHIWHYQMAERVEEALAKRDIAYDFGKAHFWLWYLLGSLFIVGPFIYFHKLCTAMNLLCEHYNADPNASYQ

Radius of gyration: 22.88 Å; Cα contacts (8 Å, |Δi|>4): 140; chains: 1; bounding box: 44×41×84 Å